Protein AF-A0A1J5QMX1-F1 (afdb_monomer)

Structure (mmCIF, N/CA/C/O backbone):
data_AF-A0A1J5QMX1-F1
#
_entry.id   AF-A0A1J5QMX1-F1
#
loop_
_atom_site.group_PDB
_atom_site.id
_atom_site.type_symbol
_atom_site.label_atom_id
_atom_site.label_alt_id
_atom_site.label_comp_id
_atom_site.label_asym_id
_atom_site.label_entity_id
_atom_site.label_seq_id
_atom_site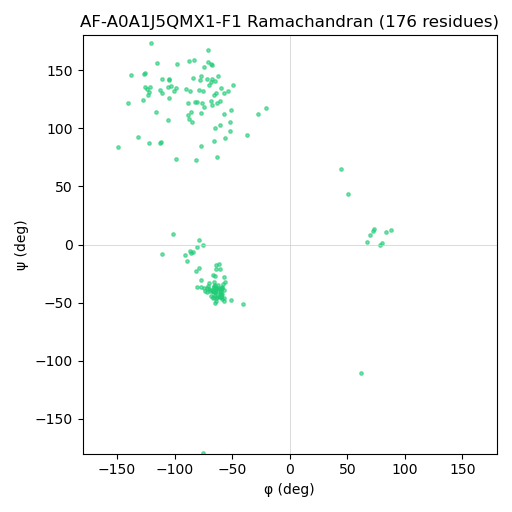.pdbx_PDB_ins_code
_atom_site.Cartn_x
_atom_site.Cartn_y
_atom_site.Cartn_z
_atom_site.occupancy
_atom_site.B_iso_or_equiv
_atom_site.auth_seq_id
_atom_site.auth_comp_id
_atom_site.auth_asym_id
_atom_site.auth_atom_id
_atom_site.pdbx_PDB_model_num
ATOM 1 N N . MET A 1 1 ? 19.502 5.355 -17.633 1.00 61.12 1 MET A N 1
ATOM 2 C CA . MET A 1 1 ? 20.742 4.771 -17.076 1.00 61.12 1 MET A CA 1
ATOM 3 C C . MET A 1 1 ? 21.411 5.839 -16.229 1.00 61.12 1 MET A C 1
ATOM 5 O O . MET A 1 1 ? 21.493 6.967 -16.691 1.00 61.12 1 MET A O 1
ATOM 9 N N . ARG A 1 2 ? 21.772 5.539 -14.976 1.00 78.38 2 ARG A N 1
ATOM 10 C CA . ARG A 1 2 ? 22.494 6.490 -14.115 1.00 78.38 2 ARG A CA 1
ATOM 11 C C . ARG A 1 2 ? 23.989 6.344 -14.392 1.00 78.38 2 ARG A C 1
ATOM 13 O O . ARG A 1 2 ? 24.474 5.219 -14.429 1.00 78.38 2 ARG A O 1
ATOM 20 N N . THR A 1 3 ? 24.683 7.453 -14.601 1.00 83.19 3 THR A N 1
ATOM 21 C CA . THR A 1 3 ? 26.134 7.498 -14.810 1.00 83.19 3 THR A CA 1
ATOM 22 C C . THR A 1 3 ? 26.805 7.985 -13.536 1.00 83.19 3 THR A C 1
ATOM 24 O O . THR A 1 3 ? 26.337 8.947 -12.928 1.00 83.19 3 THR A O 1
ATOM 27 N N . PHE A 1 4 ? 27.895 7.336 -13.143 1.00 83.31 4 PHE A N 1
ATOM 28 C CA . PHE A 1 4 ? 28.705 7.735 -11.998 1.00 83.31 4 PHE A CA 1
ATOM 29 C C . PHE A 1 4 ? 30.127 8.005 -12.488 1.00 83.31 4 PHE A C 1
ATOM 31 O O . PHE A 1 4 ? 30.628 7.207 -13.282 1.00 83.31 4 PHE A O 1
ATOM 38 N N . PRO A 1 5 ? 30.774 9.098 -12.053 1.00 86.25 5 PRO A N 1
ATOM 39 C CA . PRO A 1 5 ? 32.205 9.248 -12.255 1.00 86.25 5 PRO A CA 1
ATOM 40 C C . PRO A 1 5 ? 32.911 8.192 -11.396 1.00 86.25 5 PRO A C 1
ATOM 42 O O . PRO A 1 5 ? 32.713 8.148 -10.182 1.00 86.25 5 PRO A O 1
ATOM 45 N N . VAL A 1 6 ? 33.674 7.309 -12.034 1.00 87.62 6 VAL A N 1
ATOM 46 C CA . VAL A 1 6 ? 34.491 6.287 -11.371 1.00 87.62 6 VAL A CA 1
ATOM 47 C C . VAL A 1 6 ? 35.919 6.484 -11.852 1.00 87.62 6 VAL A C 1
ATOM 49 O O . VAL A 1 6 ? 36.138 6.683 -13.043 1.00 87.62 6 VAL A O 1
ATOM 52 N N . GLU A 1 7 ? 36.866 6.470 -10.922 1.00 91.25 7 GLU A N 1
ATOM 53 C CA . GLU A 1 7 ? 38.293 6.585 -11.221 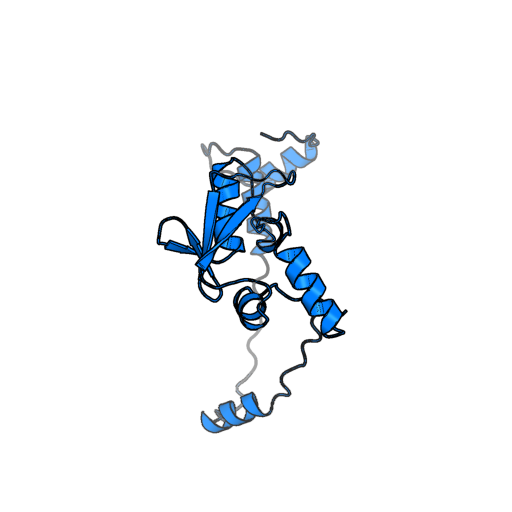1.00 91.25 7 GLU A CA 1
ATOM 54 C C . GLU A 1 7 ? 38.789 5.345 -11.981 1.00 91.25 7 GLU A C 1
ATOM 56 O O . GLU A 1 7 ? 38.370 4.221 -11.685 1.00 91.25 7 GLU A O 1
ATOM 61 N N . ASP A 1 8 ? 39.691 5.542 -12.946 1.00 87.38 8 ASP A N 1
ATOM 62 C CA . ASP A 1 8 ? 40.189 4.475 -13.829 1.00 87.38 8 ASP A CA 1
ATOM 63 C C . ASP A 1 8 ? 40.842 3.318 -13.051 1.00 87.38 8 ASP A C 1
ATOM 65 O O . ASP A 1 8 ? 40.670 2.150 -13.408 1.00 87.38 8 ASP A O 1
ATOM 69 N N . ASP A 1 9 ? 41.499 3.617 -11.927 1.00 90.00 9 ASP A N 1
ATOM 70 C CA . ASP A 1 9 ? 42.134 2.618 -11.058 1.00 90.00 9 ASP A CA 1
ATOM 71 C C . ASP A 1 9 ? 41.112 1.654 -10.433 1.00 90.00 9 ASP A C 1
ATOM 73 O O . ASP A 1 9 ? 41.348 0.447 -10.324 1.00 90.00 9 ASP A O 1
ATOM 77 N N . LEU A 1 10 ? 39.929 2.160 -10.069 1.00 89.94 10 LEU A N 1
ATOM 78 C CA . LEU A 1 10 ? 38.844 1.330 -9.545 1.00 89.94 10 LEU A CA 1
ATOM 79 C C . LEU A 1 10 ? 38.239 0.458 -10.642 1.00 89.94 10 LEU A C 1
ATOM 81 O O . LEU A 1 10 ? 37.860 -0.688 -10.386 1.00 89.94 10 LEU A O 1
ATOM 85 N N . VAL A 1 11 ? 38.161 0.978 -11.868 1.00 88.12 11 VAL A N 1
ATOM 86 C CA . VAL A 1 11 ? 37.691 0.204 -13.019 1.00 88.12 11 VAL A CA 1
ATOM 87 C C . VAL A 1 11 ? 38.647 -0.955 -13.297 1.00 88.12 11 VAL A C 1
ATOM 89 O O . VAL A 1 11 ? 38.192 -2.093 -13.445 1.00 88.12 11 VAL A O 1
ATOM 92 N N . ALA A 1 12 ? 39.956 -0.694 -13.292 1.00 89.19 12 ALA A N 1
ATOM 93 C CA . ALA A 1 12 ? 40.985 -1.712 -13.476 1.00 89.19 12 ALA A CA 1
ATOM 94 C C . ALA A 1 12 ? 40.904 -2.814 -12.404 1.00 89.19 12 ALA A C 1
ATOM 96 O O . ALA A 1 12 ? 40.864 -4.000 -12.741 1.00 89.19 12 ALA A O 1
ATOM 97 N N . LEU A 1 13 ? 40.772 -2.429 -11.130 1.00 90.56 13 LEU A N 1
ATOM 98 C CA . LEU A 1 13 ? 40.658 -3.367 -10.009 1.00 90.56 13 LEU A CA 1
ATOM 99 C C . LEU A 1 13 ? 39.437 -4.293 -10.136 1.00 90.56 13 LEU A C 1
ATOM 101 O O . LEU A 1 13 ? 39.516 -5.492 -9.858 1.00 90.56 13 LEU A O 1
ATOM 105 N N . VAL A 1 14 ? 38.294 -3.754 -10.569 1.00 90.31 14 VAL A N 1
ATOM 106 C CA . VAL A 1 14 ? 37.072 -4.547 -10.769 1.00 90.31 14 VAL A CA 1
ATOM 107 C C . VAL A 1 14 ? 37.267 -5.582 -11.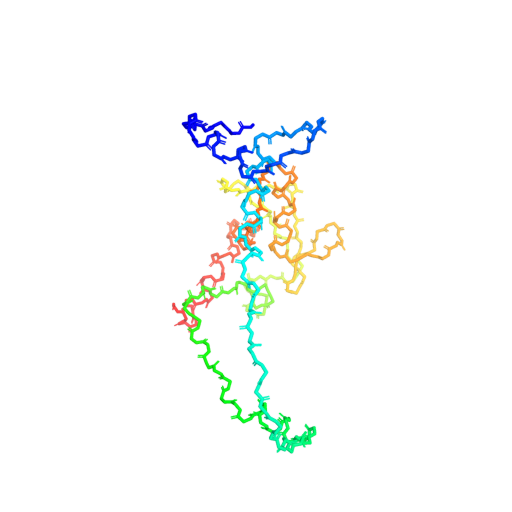877 1.00 90.31 14 VAL A C 1
ATOM 109 O O . VAL A 1 14 ? 36.853 -6.731 -11.711 1.00 90.31 14 VAL A O 1
ATOM 112 N N . TRP A 1 15 ? 37.915 -5.217 -12.984 1.00 89.88 15 TRP A N 1
ATOM 113 C CA . TRP A 1 15 ? 38.188 -6.150 -14.080 1.00 89.88 15 TRP A CA 1
ATOM 114 C C . TRP A 1 15 ? 39.160 -7.260 -13.686 1.00 89.88 15 TRP A C 1
ATOM 116 O O . TRP A 1 15 ? 38.919 -8.428 -14.008 1.00 89.88 15 TRP A O 1
ATOM 126 N N . GLU A 1 16 ? 40.204 -6.915 -12.935 1.00 89.06 16 GLU A N 1
ATOM 127 C CA . GLU A 1 16 ? 41.175 -7.874 -12.411 1.00 89.06 16 GLU A CA 1
ATOM 128 C C . GLU A 1 16 ? 40.505 -8.921 -11.506 1.00 89.06 16 GLU A C 1
ATOM 130 O O . GLU A 1 16 ? 40.748 -10.124 -11.639 1.00 89.06 16 GLU A O 1
ATOM 135 N N . GLN A 1 17 ? 39.600 -8.487 -10.624 1.00 88.88 17 GLN A N 1
ATOM 136 C CA . GLN A 1 17 ? 38.887 -9.391 -9.717 1.00 88.88 17 GLN A CA 1
ATOM 137 C C . GLN A 1 17 ? 37.756 -10.172 -10.400 1.00 88.88 17 GLN A C 1
ATOM 139 O O . GLN A 1 17 ? 37.463 -11.310 -10.012 1.00 88.88 17 GLN A O 1
ATOM 144 N N . ALA A 1 18 ? 37.116 -9.603 -11.425 1.00 86.31 18 ALA A N 1
ATOM 145 C CA . ALA A 1 18 ? 36.027 -10.265 -12.137 1.00 86.31 18 ALA A CA 1
ATOM 146 C C . ALA A 1 18 ? 36.504 -11.510 -12.904 1.00 86.31 18 ALA A C 1
ATOM 148 O O . ALA A 1 18 ? 35.747 -12.486 -12.968 1.00 86.31 18 ALA A O 1
ATOM 149 N N . LYS A 1 19 ? 37.751 -11.501 -13.411 1.00 86.69 19 LYS A N 1
ATOM 150 C CA . LYS A 1 19 ? 38.373 -12.574 -14.216 1.00 86.69 19 LYS A CA 1
ATOM 151 C C . LYS A 1 19 ? 37.418 -13.108 -15.300 1.00 86.69 19 LYS A C 1
ATOM 153 O O . LYS A 1 19 ? 36.974 -14.257 -15.193 1.00 86.69 19 LYS A O 1
ATOM 158 N N . PRO A 1 20 ? 37.040 -12.281 -16.295 1.00 84.12 20 PRO A N 1
ATOM 159 C CA . PRO A 1 20 ? 36.174 -12.730 -17.382 1.00 84.12 20 PRO A CA 1
ATOM 160 C C . PRO A 1 20 ? 36.850 -13.854 -18.177 1.00 84.12 20 PRO A C 1
ATOM 162 O O . PRO A 1 20 ? 38.073 -13.870 -18.339 1.00 84.12 20 PRO A O 1
ATOM 165 N N . ALA A 1 21 ? 36.061 -14.812 -18.657 1.00 83.44 21 ALA A N 1
ATOM 166 C CA . ALA A 1 21 ? 36.563 -15.861 -19.533 1.00 83.44 21 ALA A CA 1
ATOM 167 C C . ALA A 1 21 ? 36.966 -15.275 -20.904 1.00 83.44 21 ALA A C 1
ATOM 169 O O . ALA A 1 21 ? 36.439 -14.235 -21.316 1.00 83.44 21 ALA A O 1
ATOM 170 N N . PRO A 1 22 ? 37.875 -15.928 -21.651 1.00 77.44 22 PRO A N 1
ATOM 171 C CA . PRO A 1 22 ? 38.167 -15.529 -23.023 1.00 77.44 22 PRO A CA 1
ATOM 172 C C . PRO A 1 22 ? 36.871 -15.472 -23.849 1.00 77.44 22 PRO A C 1
ATOM 174 O O . PRO A 1 22 ? 36.077 -16.410 -23.805 1.00 77.44 22 PRO A O 1
ATOM 177 N N . PHE A 1 23 ? 36.672 -14.380 -24.595 1.00 76.06 23 PHE A N 1
ATOM 178 C CA . PHE A 1 23 ? 35.483 -14.100 -25.425 1.00 76.06 23 PHE A CA 1
ATOM 179 C C . PHE A 1 23 ? 34.174 -13.809 -24.665 1.00 76.06 23 PHE A C 1
ATOM 181 O O . PHE A 1 23 ? 33.124 -13.661 -25.291 1.00 76.06 23 PHE A O 1
ATOM 188 N N . GLU A 1 24 ? 34.220 -13.670 -23.339 1.00 80.69 24 GLU A N 1
ATOM 189 C CA . GLU A 1 24 ? 33.067 -13.253 -22.539 1.00 80.69 24 GLU A CA 1
ATOM 190 C C . GLU A 1 24 ? 32.855 -11.733 -22.679 1.00 80.69 24 GLU A C 1
ATOM 192 O O . GLU A 1 24 ? 33.680 -10.930 -22.242 1.00 80.69 24 GLU A O 1
ATOM 197 N N . GLN A 1 25 ? 31.747 -11.320 -23.302 1.00 82.69 25 GLN A N 1
ATOM 198 C CA . GLN A 1 25 ? 31.382 -9.905 -23.435 1.00 82.69 25 GLN A CA 1
ATOM 199 C C . GLN A 1 25 ? 30.715 -9.409 -22.147 1.00 82.69 25 GLN A C 1
ATOM 201 O O . GLN A 1 25 ? 29.501 -9.229 -22.095 1.00 82.69 25 GLN A O 1
ATOM 206 N N . LEU A 1 26 ? 31.508 -9.228 -21.089 1.00 85.19 26 LEU A N 1
ATOM 207 C CA . LEU A 1 26 ? 31.012 -8.670 -19.833 1.00 85.19 26 LEU A CA 1
ATOM 208 C C . LEU A 1 26 ? 30.868 -7.149 -19.928 1.00 85.19 26 LEU A C 1
ATOM 210 O O . LEU A 1 26 ? 31.729 -6.456 -20.470 1.00 85.19 26 LEU A O 1
ATOM 214 N N . THR A 1 27 ? 29.818 -6.612 -19.317 1.00 90.56 27 THR A N 1
ATOM 215 C CA . THR A 1 27 ? 29.723 -5.179 -19.020 1.00 90.56 27 THR A CA 1
ATOM 216 C C . THR A 1 27 ? 30.359 -4.862 -17.663 1.00 90.56 27 THR A C 1
ATOM 218 O O . THR A 1 27 ? 30.446 -5.716 -16.778 1.00 90.56 27 THR A O 1
ATOM 221 N N . PHE A 1 28 ? 30.755 -3.604 -17.438 1.00 86.75 28 PHE A N 1
ATOM 222 C CA . PHE A 1 28 ? 31.323 -3.178 -16.150 1.00 86.75 28 PHE A CA 1
ATOM 223 C C . PHE A 1 28 ? 30.383 -3.452 -14.960 1.00 86.75 28 PHE A C 1
ATOM 225 O O . PHE A 1 28 ? 30.820 -3.881 -13.895 1.00 86.75 28 PHE A O 1
ATOM 232 N N . SER A 1 29 ? 29.071 -3.253 -15.137 1.00 88.88 29 SER A N 1
ATOM 233 C CA . SER A 1 29 ? 28.083 -3.540 -14.086 1.00 88.88 29 SER A CA 1
ATOM 234 C C . SER A 1 29 ? 28.007 -5.028 -13.734 1.00 88.88 29 SER A C 1
ATOM 236 O O . SER A 1 29 ? 27.800 -5.374 -12.571 1.00 88.88 29 SER A O 1
ATOM 238 N N . GLU A 1 30 ? 28.187 -5.914 -14.712 1.00 86.94 30 GLU A N 1
ATOM 239 C CA . GLU A 1 30 ? 28.227 -7.363 -14.491 1.00 86.94 30 GLU A CA 1
ATOM 240 C C . GLU A 1 30 ? 29.537 -7.797 -13.832 1.00 86.94 30 GLU A C 1
ATOM 242 O O . GLU A 1 30 ? 29.505 -8.595 -12.893 1.00 86.94 30 GLU A O 1
ATOM 247 N N . ALA A 1 31 ? 30.666 -7.209 -14.242 1.00 88.12 31 ALA A N 1
ATOM 248 C CA . ALA A 1 31 ? 31.961 -7.403 -13.593 1.00 88.12 31 ALA A CA 1
ATOM 249 C C . ALA A 1 31 ? 31.895 -7.013 -12.109 1.00 88.12 31 ALA A C 1
ATOM 251 O O . ALA A 1 31 ? 32.241 -7.811 -11.236 1.00 88.12 31 ALA A O 1
ATOM 252 N N . LEU A 1 32 ? 31.338 -5.835 -11.811 1.00 89.12 32 LEU A N 1
ATOM 253 C CA . LEU A 1 32 ? 31.171 -5.340 -10.447 1.00 89.12 32 LEU A CA 1
ATOM 254 C C . LEU A 1 32 ? 30.280 -6.260 -9.601 1.00 89.12 32 LEU A C 1
ATOM 256 O O . LEU A 1 32 ? 30.631 -6.593 -8.469 1.00 89.12 32 LEU A O 1
ATOM 260 N N . ARG A 1 33 ? 29.147 -6.721 -10.149 1.00 87.44 33 ARG A N 1
ATOM 261 C CA . ARG A 1 33 ? 28.270 -7.684 -9.459 1.00 87.44 33 ARG A CA 1
ATOM 262 C C . ARG A 1 33 ? 29.008 -8.979 -9.134 1.00 87.44 33 ARG A C 1
ATOM 264 O O . ARG A 1 33 ? 28.925 -9.451 -8.005 1.00 87.44 33 ARG A O 1
ATOM 271 N N . ARG A 1 34 ? 29.774 -9.522 -10.082 1.00 85.88 34 ARG A N 1
ATOM 272 C CA . ARG A 1 34 ? 30.536 -10.766 -9.899 1.00 85.88 34 ARG A CA 1
ATOM 273 C C . ARG A 1 34 ? 31.558 -10.653 -8.768 1.00 85.88 34 ARG A C 1
ATOM 275 O O . ARG A 1 34 ? 31.672 -11.578 -7.966 1.00 85.88 34 ARG A O 1
ATOM 282 N N . VAL A 1 35 ? 32.261 -9.525 -8.684 1.00 87.56 35 VAL A N 1
ATOM 283 C CA . VAL A 1 35 ? 33.235 -9.251 -7.616 1.00 87.56 35 VAL A CA 1
ATOM 284 C C . VAL A 1 35 ? 32.550 -9.169 -6.250 1.00 87.56 35 VAL A C 1
ATOM 286 O O . VAL A 1 35 ? 32.961 -9.850 -5.310 1.00 87.56 35 VAL A O 1
ATOM 289 N N . LEU A 1 36 ? 31.462 -8.400 -6.145 1.00 86.81 36 LEU A N 1
ATOM 290 C CA . LEU A 1 36 ? 30.739 -8.215 -4.883 1.00 86.81 36 LEU A CA 1
ATOM 291 C C . LEU A 1 36 ? 30.071 -9.506 -4.384 1.00 86.81 36 LEU A C 1
ATOM 293 O O . LEU A 1 36 ? 30.047 -9.754 -3.181 1.00 86.81 36 LEU A O 1
ATOM 297 N N . THR A 1 37 ? 29.563 -10.353 -5.285 1.00 80.12 37 THR A N 1
ATOM 298 C CA . THR A 1 37 ? 28.933 -11.629 -4.909 1.00 80.12 37 THR A CA 1
ATOM 299 C C . THR A 1 37 ? 29.960 -12.706 -4.543 1.00 80.12 37 THR A C 1
ATOM 301 O O . THR A 1 37 ? 29.731 -13.461 -3.600 1.00 80.12 37 THR A O 1
ATOM 304 N N . LYS A 1 38 ? 31.120 -12.763 -5.217 1.00 66.88 38 LYS A N 1
ATOM 305 C CA . LYS A 1 38 ? 32.204 -13.699 -4.854 1.00 66.88 38 LYS A CA 1
ATOM 306 C C . LYS A 1 38 ? 32.787 -13.402 -3.473 1.00 66.88 38 LYS A C 1
ATOM 308 O O . LYS A 1 38 ? 32.989 -14.327 -2.694 1.00 66.88 38 LYS A O 1
ATOM 313 N N . LYS A 1 39 ? 32.971 -12.123 -3.129 1.00 57.34 39 LYS A N 1
ATOM 314 C CA . LYS A 1 39 ? 33.506 -11.712 -1.819 1.00 57.34 39 LYS A CA 1
ATOM 315 C C . LYS A 1 39 ? 32.590 -12.081 -0.638 1.00 57.34 39 LYS A C 1
ATOM 317 O O . LYS A 1 39 ? 33.053 -12.126 0.492 1.00 57.34 39 LYS A O 1
ATOM 322 N N . ALA A 1 40 ? 31.314 -12.382 -0.892 1.00 52.72 40 ALA A N 1
ATOM 323 C CA . ALA A 1 40 ? 30.376 -12.871 0.121 1.00 52.72 40 ALA A CA 1
ATOM 324 C C . ALA A 1 40 ? 30.444 -14.398 0.355 1.00 52.72 40 ALA A C 1
ATOM 326 O O . ALA A 1 40 ? 29.763 -14.896 1.245 1.00 52.72 40 ALA A O 1
ATOM 327 N N . THR A 1 41 ? 31.225 -15.143 -0.440 1.00 48.06 41 THR A N 1
ATOM 328 C CA . THR A 1 41 ? 31.265 -16.622 -0.410 1.00 48.06 41 THR A CA 1
ATOM 329 C C . THR A 1 41 ? 32.584 -17.188 0.145 1.00 48.06 41 THR A C 1
ATOM 331 O O . THR A 1 41 ? 32.672 -18.381 0.418 1.00 48.06 41 THR A O 1
ATOM 334 N N . GLU A 1 42 ? 33.604 -16.361 0.384 1.00 46.09 42 GLU A N 1
ATOM 335 C CA . GLU A 1 42 ? 34.885 -16.805 0.952 1.00 46.09 42 GLU A CA 1
ATOM 336 C C . GLU A 1 42 ? 34.967 -16.548 2.466 1.00 46.09 42 GLU A C 1
ATOM 338 O O . GLU A 1 42 ? 35.687 -15.666 2.907 1.00 46.09 42 GLU A O 1
ATOM 343 N N . GLU A 1 43 ? 34.247 -17.353 3.254 1.00 45.75 43 GLU A N 1
ATOM 344 C CA . GLU A 1 43 ? 34.737 -17.883 4.543 1.00 45.75 43 GLU A CA 1
ATOM 345 C C . GLU A 1 43 ? 34.111 -19.273 4.809 1.00 45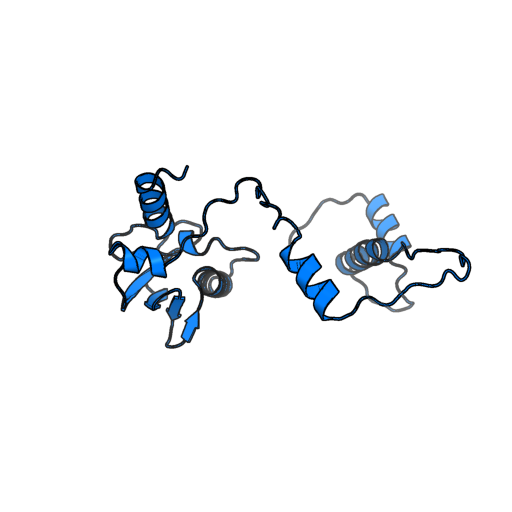.75 43 GLU A C 1
ATOM 347 O O . GLU A 1 43 ? 33.104 -19.393 5.511 1.00 45.75 43 GLU A O 1
ATOM 352 N N . PRO A 1 44 ? 34.675 -20.366 4.258 1.00 43.41 44 PRO A N 1
ATOM 353 C CA . PRO A 1 44 ? 34.375 -21.708 4.721 1.00 43.41 44 PRO A CA 1
ATOM 354 C C . PRO A 1 44 ? 35.320 -22.086 5.870 1.00 43.41 44 PRO A C 1
ATOM 356 O O . PRO A 1 44 ? 36.512 -22.337 5.698 1.00 43.41 44 PRO A O 1
ATOM 359 N N . VAL A 1 45 ? 34.718 -22.121 7.053 1.00 52.69 45 VAL A N 1
ATOM 360 C CA . VAL A 1 45 ? 35.075 -22.857 8.270 1.00 52.69 45 VAL A CA 1
ATOM 361 C C . VAL A 1 45 ? 35.995 -24.073 8.023 1.00 52.69 45 VAL A C 1
ATOM 363 O O . VAL A 1 45 ? 35.579 -25.064 7.425 1.00 52.69 45 VAL A O 1
ATOM 366 N N . GLN A 1 46 ? 37.210 -24.052 8.584 1.00 48.97 46 GLN A N 1
ATOM 367 C CA . GLN A 1 46 ? 37.992 -25.260 8.879 1.00 48.97 46 GLN A CA 1
ATOM 368 C C . GLN A 1 46 ? 37.951 -25.509 10.392 1.00 48.97 46 GLN A C 1
ATOM 370 O O . GLN A 1 46 ? 38.585 -24.783 11.155 1.00 48.97 46 GLN A O 1
ATOM 375 N N . VAL A 1 47 ? 37.211 -26.531 10.837 1.00 51.06 47 VAL A N 1
ATOM 376 C CA . VAL A 1 47 ? 37.307 -27.052 12.213 1.00 51.06 47 VAL A CA 1
ATOM 377 C C . VAL A 1 47 ? 38.069 -28.383 12.174 1.00 51.06 47 VAL A C 1
ATOM 379 O O . VAL A 1 47 ? 37.667 -29.272 11.419 1.00 51.06 47 VAL A O 1
ATOM 382 N N . PRO A 1 48 ? 39.152 -28.560 12.952 1.00 47.16 48 PRO A N 1
ATOM 383 C CA . PRO A 1 48 ? 39.836 -29.847 13.088 1.00 47.16 48 PRO A CA 1
ATOM 384 C C . PRO A 1 48 ? 38.985 -30.850 13.898 1.00 47.16 48 PRO A C 1
ATOM 386 O O . PRO A 1 48 ? 38.131 -30.435 14.687 1.00 47.16 48 PRO A O 1
ATOM 389 N N . PRO A 1 49 ? 39.187 -32.175 13.744 1.00 46.12 49 PRO A N 1
ATOM 390 C CA . PRO A 1 49 ? 38.323 -33.170 14.371 1.00 46.12 49 PRO A CA 1
ATOM 391 C C . PRO A 1 49 ? 38.631 -33.303 15.871 1.00 46.12 49 PRO A C 1
ATOM 393 O O . PRO A 1 49 ? 39.752 -33.642 16.250 1.00 46.12 49 PRO A O 1
ATOM 396 N N . LEU A 1 50 ? 37.627 -33.074 16.727 1.00 46.78 50 LEU A N 1
ATOM 397 C CA . LEU A 1 50 ? 37.689 -33.351 18.169 1.00 46.78 50 LEU A CA 1
ATOM 398 C C . LEU A 1 50 ? 37.028 -34.702 18.532 1.00 46.78 50 LEU A C 1
ATOM 400 O O . LEU A 1 50 ? 36.181 -35.203 17.789 1.00 46.78 50 LEU A O 1
ATOM 404 N N . PRO A 1 51 ? 37.436 -35.322 19.657 1.00 47.53 51 PRO A N 1
ATOM 405 C CA . PRO A 1 51 ? 37.283 -36.748 19.919 1.00 47.53 51 PRO A CA 1
ATOM 406 C C . PRO A 1 51 ? 35.904 -37.143 20.466 1.00 47.53 51 PRO A C 1
ATOM 408 O O . PRO A 1 51 ? 35.170 -36.350 21.048 1.00 47.53 51 PRO A O 1
ATOM 411 N N . LYS A 1 52 ? 35.593 -38.435 20.297 1.00 50.03 52 LYS A N 1
ATOM 412 C CA . LYS A 1 52 ? 34.356 -39.125 20.692 1.00 50.03 52 LYS A CA 1
ATOM 413 C C . LYS A 1 52 ? 34.004 -38.894 22.171 1.00 50.03 52 LYS A C 1
ATOM 415 O O . LYS A 1 52 ? 34.564 -39.551 23.047 1.00 50.03 52 LYS A O 1
ATOM 420 N N . ALA A 1 53 ? 33.007 -38.054 22.435 1.00 44.62 53 ALA A N 1
ATOM 421 C CA . ALA A 1 53 ? 32.297 -38.003 23.710 1.00 44.62 53 ALA A CA 1
ATOM 422 C C . ALA A 1 53 ? 30.852 -38.483 23.504 1.00 44.62 53 ALA A C 1
ATOM 424 O O . ALA A 1 53 ? 30.192 -38.116 22.537 1.00 44.62 53 ALA A O 1
ATOM 425 N N . LYS A 1 54 ? 30.391 -39.368 24.393 1.00 53.09 54 LYS A N 1
ATOM 426 C CA . LYS A 1 54 ? 29.064 -39.996 24.369 1.00 53.09 54 LYS A CA 1
ATOM 427 C C . LYS A 1 54 ? 27.975 -38.937 24.568 1.00 53.09 54 LYS A C 1
ATOM 429 O O . LYS A 1 54 ? 27.706 -38.549 25.702 1.00 53.09 54 LYS A O 1
ATOM 434 N N . THR A 1 55 ? 27.332 -38.497 23.493 1.00 46.03 55 THR A N 1
ATOM 435 C CA . THR A 1 55 ? 26.167 -37.609 23.573 1.00 46.03 55 THR A CA 1
ATOM 436 C C . THR A 1 55 ? 24.905 -38.454 23.700 1.00 46.03 55 THR A C 1
ATOM 438 O O . THR A 1 55 ? 24.531 -39.195 22.793 1.00 46.03 55 THR A O 1
ATOM 441 N N . ARG A 1 56 ? 24.275 -38.379 24.872 1.00 50.16 56 ARG A N 1
ATOM 442 C CA . ARG A 1 56 ? 22.937 -38.911 25.132 1.00 50.16 56 ARG A CA 1
ATOM 443 C C . ARG A 1 56 ? 21.969 -38.145 24.225 1.00 50.16 56 ARG A C 1
ATOM 445 O O . ARG A 1 56 ? 21.959 -36.920 24.271 1.00 50.16 56 ARG A O 1
ATOM 452 N N . VAL A 1 57 ? 21.237 -38.845 23.362 1.00 55.00 57 VAL A N 1
ATOM 453 C CA . VAL A 1 57 ? 20.280 -38.214 22.440 1.00 55.00 57 VAL A CA 1
ATOM 454 C C . VAL A 1 57 ? 19.055 -37.796 23.263 1.00 55.00 57 VAL A C 1
ATOM 456 O O . VAL A 1 57 ? 18.453 -38.682 23.873 1.00 55.00 57 VAL A O 1
ATOM 459 N N . PRO A 1 58 ? 18.713 -36.499 23.354 1.00 57.41 58 PRO A N 1
ATOM 460 C CA . PRO A 1 58 ? 17.516 -36.064 24.061 1.00 57.41 58 PRO A CA 1
ATOM 461 C C . PRO A 1 58 ? 16.267 -36.508 23.299 1.00 57.41 58 PRO A C 1
ATOM 463 O O . PRO A 1 58 ? 16.220 -36.507 22.065 1.00 57.41 58 PRO A O 1
ATOM 466 N N . THR A 1 59 ? 15.270 -36.942 24.058 1.00 68.69 59 THR A N 1
ATOM 467 C CA . THR A 1 59 ? 14.009 -37.480 23.544 1.00 68.69 59 THR A CA 1
ATOM 468 C C . THR A 1 59 ? 13.142 -36.337 23.003 1.00 68.69 59 THR A C 1
ATOM 470 O O . THR A 1 59 ? 13.258 -35.202 23.462 1.00 68.69 59 THR A O 1
ATOM 473 N N . ALA A 1 60 ? 12.259 -36.601 22.033 1.00 61.09 60 ALA A N 1
ATOM 474 C CA . ALA A 1 60 ? 11.454 -35.553 21.387 1.00 61.09 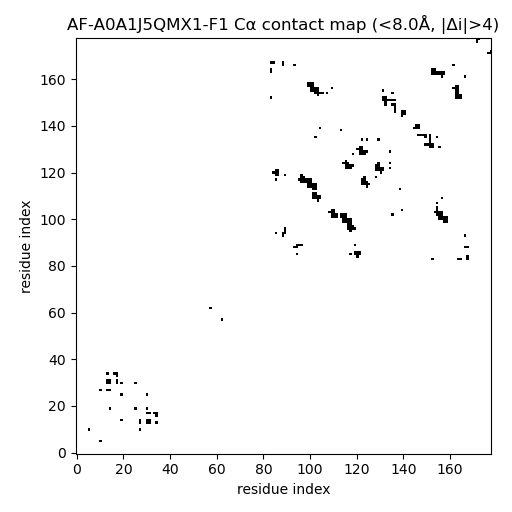60 ALA A CA 1
ATOM 475 C C . ALA A 1 60 ? 10.615 -34.717 22.379 1.00 61.09 60 ALA A C 1
ATOM 477 O O . ALA A 1 60 ? 10.451 -33.515 22.178 1.00 61.09 60 ALA A O 1
ATOM 478 N N . ASP A 1 61 ? 10.153 -35.328 23.474 1.00 62.88 61 ASP A N 1
ATOM 479 C CA . ASP A 1 61 ? 9.434 -34.636 24.551 1.00 62.88 61 ASP A CA 1
ATOM 480 C C . ASP A 1 61 ? 10.324 -33.692 25.375 1.00 62.88 61 ASP A C 1
ATOM 482 O O . ASP A 1 61 ? 9.875 -32.627 25.797 1.00 62.88 61 ASP A O 1
ATOM 486 N N . GLU A 1 62 ? 11.603 -34.027 25.566 1.00 66.56 62 GLU A N 1
ATOM 487 C CA . GLU A 1 62 ? 12.546 -33.175 26.305 1.00 66.56 62 GLU A CA 1
ATOM 488 C C . GLU A 1 62 ? 12.902 -31.923 25.490 1.00 66.56 62 GLU A C 1
ATOM 490 O O . GLU A 1 62 ? 12.947 -30.825 26.042 1.00 66.56 62 GLU A O 1
ATOM 495 N N . LEU A 1 63 ? 13.040 -32.059 24.165 1.00 61.88 63 LEU A N 1
ATOM 496 C CA . LEU A 1 63 ? 13.253 -30.924 23.257 1.00 61.88 63 LEU A CA 1
ATOM 497 C C . LEU A 1 63 ? 12.040 -29.981 23.203 1.00 61.88 63 LEU A C 1
ATOM 499 O O . LEU A 1 63 ? 12.205 -28.764 23.126 1.00 61.88 63 LEU A O 1
ATOM 503 N N . LEU A 1 64 ? 10.820 -30.524 23.264 1.00 63.34 64 LEU A N 1
ATOM 504 C CA . LEU A 1 64 ? 9.577 -29.742 23.293 1.00 63.34 64 LEU A CA 1
ATOM 505 C C . LEU A 1 64 ? 9.393 -28.991 24.618 1.00 63.34 64 LEU A C 1
ATOM 507 O O . LEU A 1 64 ? 8.942 -27.842 24.618 1.00 63.34 64 LEU A O 1
ATOM 511 N N . ALA A 1 65 ? 9.768 -29.609 25.738 1.00 68.75 65 ALA A N 1
ATOM 512 C CA . ALA A 1 65 ? 9.757 -28.956 27.042 1.00 68.75 65 ALA A CA 1
ATOM 513 C C . ALA A 1 65 ? 10.796 -27.824 27.120 1.00 68.75 65 ALA A C 1
ATOM 515 O O . ALA A 1 65 ? 10.492 -26.751 27.639 1.00 68.75 65 ALA A O 1
ATOM 516 N N . GLU A 1 66 ? 11.985 -28.021 26.547 1.00 58.59 66 GLU A N 1
ATOM 517 C CA . GLU A 1 66 ? 13.044 -27.007 26.509 1.00 58.59 66 GLU A CA 1
ATOM 518 C C . GLU A 1 66 ? 12.675 -25.819 25.599 1.00 58.59 66 GLU A C 1
ATOM 520 O O . GLU A 1 66 ? 12.863 -24.668 25.989 1.00 58.59 66 GLU A O 1
ATOM 525 N N . LEU A 1 67 ? 12.027 -26.063 24.450 1.00 56.44 67 LEU A N 1
ATOM 526 C CA . LEU A 1 67 ? 11.507 -25.001 23.571 1.00 56.44 67 LEU A CA 1
ATOM 527 C C . LEU A 1 67 ? 10.428 -24.130 24.234 1.00 56.44 67 LEU A C 1
ATOM 529 O O . LEU A 1 67 ? 10.377 -22.928 23.978 1.00 56.44 67 LEU A O 1
ATOM 533 N N . ASN A 1 68 ? 9.583 -24.719 25.085 1.00 60.81 68 ASN A N 1
ATOM 534 C CA . ASN A 1 68 ? 8.550 -23.992 25.831 1.00 60.81 68 ASN A CA 1
ATOM 535 C C . ASN A 1 68 ? 9.087 -23.301 27.097 1.00 60.81 68 ASN A C 1
ATOM 537 O O . ASN A 1 68 ? 8.466 -22.356 27.582 1.00 60.81 68 ASN A O 1
ATOM 541 N N . ALA A 1 69 ? 10.218 -23.767 27.639 1.00 59.16 69 ALA A N 1
ATOM 542 C CA . ALA A 1 69 ? 10.858 -23.202 28.827 1.00 59.16 69 ALA A CA 1
ATOM 543 C C . ALA A 1 69 ? 11.860 -22.081 28.509 1.00 59.16 69 ALA A C 1
ATOM 545 O O . ALA A 1 69 ? 12.242 -21.332 29.412 1.00 59.16 69 ALA A O 1
ATOM 546 N N . LEU A 1 70 ? 12.271 -21.923 27.245 1.00 53.97 70 LEU A N 1
ATOM 547 C CA . LEU A 1 70 ? 13.000 -20.734 26.825 1.00 53.97 70 LEU A CA 1
ATOM 548 C C . LEU A 1 70 ? 12.102 -19.513 27.071 1.00 53.97 70 LEU A C 1
ATOM 550 O O . LEU A 1 70 ? 10.991 -19.462 26.532 1.00 53.97 70 LEU A O 1
ATOM 554 N N . PRO A 1 71 ? 12.544 -18.508 27.854 1.00 48.44 71 PRO A N 1
ATOM 555 C CA . PRO A 1 71 ? 11.834 -17.247 27.904 1.00 48.44 71 PRO A CA 1
ATOM 556 C C . PRO A 1 71 ? 11.796 -16.756 26.465 1.00 48.44 71 PRO A C 1
ATOM 558 O O . PRO A 1 71 ? 12.843 -16.476 25.882 1.00 48.44 71 PRO A O 1
ATOM 561 N N . SER A 1 72 ? 10.594 -16.734 25.880 1.00 49.31 72 SER A N 1
ATOM 562 C CA . SER A 1 72 ? 10.334 -16.103 24.595 1.00 49.31 72 SER A CA 1
ATOM 563 C C . SER A 1 72 ? 10.885 -14.705 24.735 1.00 49.31 72 SER A C 1
ATOM 565 O O . SER A 1 72 ? 10.270 -13.872 25.405 1.00 49.31 72 SER A O 1
ATOM 567 N N . GLY A 1 73 ? 12.107 -14.511 24.232 1.00 43.28 73 GLY A N 1
ATOM 568 C CA . GLY A 1 73 ? 12.830 -13.274 24.389 1.00 43.28 73 GLY A CA 1
ATOM 569 C C . GLY A 1 73 ? 11.856 -12.214 23.948 1.00 43.28 73 GLY A C 1
ATOM 570 O O . GLY A 1 73 ? 11.400 -12.241 22.801 1.00 43.28 73 GLY A O 1
ATOM 571 N N . ARG A 1 74 ? 11.460 -11.350 24.888 1.00 48.31 74 ARG A N 1
ATOM 572 C CA . ARG A 1 74 ? 10.871 -10.069 24.552 1.00 48.31 74 ARG A CA 1
ATOM 573 C C . ARG A 1 74 ? 11.931 -9.433 23.687 1.00 48.31 74 ARG A C 1
ATOM 575 O O . ARG A 1 74 ? 12.909 -8.875 24.170 1.00 48.31 74 ARG A O 1
ATOM 582 N N . ASN A 1 75 ? 11.783 -9.661 22.393 1.00 43.97 75 ASN A N 1
ATOM 583 C CA . ASN A 1 75 ? 12.480 -8.952 21.371 1.00 43.97 75 ASN A CA 1
ATOM 584 C C . ASN A 1 75 ? 11.889 -7.563 21.555 1.00 43.97 75 ASN A C 1
ATOM 586 O O . ASN A 1 75 ? 10.814 -7.263 21.039 1.00 43.97 75 ASN A O 1
ATOM 590 N N . GLU A 1 76 ? 12.515 -6.770 22.423 1.00 48.56 76 GLU A N 1
ATOM 591 C CA . GLU A 1 76 ? 12.350 -5.331 22.469 1.00 48.56 76 GLU A CA 1
ATOM 592 C C . GLU A 1 76 ? 12.882 -4.848 21.126 1.00 48.56 76 GLU A C 1
ATOM 594 O O . GLU A 1 76 ? 14.021 -4.414 20.954 1.00 48.56 76 GLU A O 1
ATOM 599 N N . SER A 1 77 ? 12.059 -5.080 20.107 1.00 49.88 77 SER A N 1
ATOM 600 C CA . SER A 1 77 ? 12.288 -4.681 18.747 1.00 49.88 77 SER A CA 1
ATOM 601 C C . SER A 1 77 ? 12.380 -3.175 18.805 1.00 49.88 77 SER A C 1
ATOM 603 O O . SER A 1 77 ? 11.359 -2.507 18.962 1.00 49.88 77 SER A O 1
ATOM 605 N N . ARG A 1 78 ? 13.617 -2.670 18.728 1.00 47.12 78 ARG A N 1
ATOM 606 C CA . ARG A 1 78 ? 13.960 -1.269 18.464 1.00 47.12 78 ARG A CA 1
ATOM 607 C C . ARG A 1 78 ? 12.833 -0.646 17.639 1.00 47.12 78 ARG A C 1
ATOM 609 O O . ARG A 1 78 ? 12.600 -1.102 16.518 1.00 47.12 78 ARG A O 1
ATOM 616 N N . GLY A 1 79 ? 12.104 0.287 18.256 1.00 48.94 79 GLY A N 1
ATOM 617 C CA . GLY A 1 79 ? 10.739 0.696 17.910 1.00 48.94 79 GLY A CA 1
ATOM 618 C C . GLY A 1 79 ? 10.438 0.724 16.415 1.00 48.94 79 GLY A C 1
ATOM 619 O O . GLY A 1 79 ? 10.685 1.716 15.730 1.00 48.94 79 GLY A O 1
ATOM 620 N N . ARG A 1 80 ? 9.879 -0.372 15.892 1.00 57.03 80 ARG A N 1
ATOM 621 C CA . ARG A 1 80 ? 9.243 -0.355 14.576 1.00 57.03 80 ARG A CA 1
ATOM 622 C C . ARG A 1 80 ? 7.857 0.231 14.775 1.00 57.03 80 ARG A C 1
ATOM 624 O O . ARG A 1 80 ? 7.085 -0.299 15.567 1.00 57.03 80 ARG A O 1
ATOM 631 N N . ALA A 1 81 ? 7.568 1.318 14.061 1.00 62.69 81 ALA A N 1
ATOM 632 C CA . ALA A 1 81 ? 6.245 1.927 14.069 1.00 62.69 81 ALA A CA 1
ATOM 633 C C . ALA A 1 81 ? 5.169 0.845 13.832 1.00 62.69 81 ALA A C 1
ATOM 635 O O . ALA A 1 81 ? 5.379 -0.015 12.962 1.00 62.69 81 ALA A O 1
ATOM 636 N N . PRO A 1 82 ? 4.049 0.866 14.575 1.00 69.12 82 PRO A N 1
ATOM 637 C CA . PRO A 1 82 ? 3.031 -0.170 14.478 1.00 69.12 82 PRO A CA 1
ATOM 638 C C . PRO A 1 82 ? 2.520 -0.284 13.043 1.00 69.12 82 PRO A C 1
ATOM 640 O O . PRO A 1 82 ? 2.178 0.716 12.404 1.00 69.12 82 PRO A O 1
ATOM 643 N N . LYS A 1 83 ? 2.484 -1.509 12.518 1.00 78.44 83 LYS A N 1
ATOM 644 C CA . LYS A 1 83 ? 1.985 -1.777 11.168 1.00 78.44 83 LYS A CA 1
ATOM 645 C C . LYS A 1 83 ? 0.491 -1.458 11.124 1.00 78.44 83 LYS A C 1
ATOM 647 O O . LYS A 1 83 ? -0.251 -1.959 11.958 1.00 78.44 83 LYS A O 1
ATOM 652 N N . ALA A 1 84 ? 0.064 -0.660 10.147 1.00 81.44 84 ALA A N 1
ATOM 653 C CA . ALA A 1 84 ? -1.355 -0.375 9.972 1.00 81.44 84 ALA A CA 1
ATOM 654 C C . ALA A 1 84 ? -2.129 -1.646 9.612 1.00 81.44 84 ALA A C 1
ATOM 656 O O . ALA A 1 84 ? -1.741 -2.363 8.681 1.00 81.44 84 ALA A O 1
ATOM 657 N N . ASP A 1 85 ? -3.222 -1.890 10.332 1.00 85.94 85 ASP A N 1
ATOM 658 C CA . ASP A 1 85 ? -4.098 -3.040 10.134 1.00 85.94 85 ASP A CA 1
ATOM 659 C C . ASP A 1 85 ? -5.496 -2.576 9.692 1.00 85.94 85 ASP A C 1
ATOM 661 O O . ASP A 1 85 ? -6.224 -1.914 10.437 1.00 85.94 85 ASP A O 1
ATOM 665 N N . LEU A 1 86 ? -5.875 -2.923 8.455 1.00 87.50 86 LEU A N 1
ATOM 666 C CA . LEU A 1 86 ? -7.195 -2.603 7.901 1.00 87.50 86 LEU A CA 1
ATOM 667 C C . LEU A 1 86 ? -8.318 -3.264 8.692 1.00 87.50 86 LEU A C 1
ATOM 669 O O . LEU A 1 86 ? -9.351 -2.637 8.919 1.00 87.50 86 LEU A O 1
ATOM 673 N N . ARG A 1 87 ? -8.109 -4.495 9.167 1.00 88.12 87 ARG A N 1
ATOM 674 C CA . ARG A 1 87 ? -9.125 -5.228 9.922 1.00 88.12 87 ARG A CA 1
ATOM 675 C C . ARG A 1 87 ? -9.450 -4.502 11.216 1.00 88.12 87 ARG A C 1
ATOM 677 O O . ARG A 1 87 ? -10.604 -4.454 11.637 1.00 88.12 87 ARG A O 1
ATOM 684 N N . GLU A 1 88 ? -8.435 -3.927 11.848 1.00 88.31 88 GLU A N 1
ATOM 685 C CA . GLU A 1 88 ? -8.619 -3.150 13.062 1.00 88.31 88 GLU A CA 1
ATOM 686 C C . GLU A 1 88 ? -9.291 -1.801 12.789 1.00 88.31 88 GLU A C 1
ATOM 688 O O . GLU A 1 88 ? -10.205 -1.430 13.525 1.00 88.31 88 GLU A O 1
ATOM 693 N N . LEU A 1 89 ? -8.925 -1.111 11.705 1.00 88.44 89 LEU A N 1
ATOM 694 C CA . LEU A 1 89 ? -9.621 0.108 11.276 1.00 88.44 89 LEU A CA 1
ATOM 695 C C . LEU A 1 89 ? -11.108 -0.142 10.983 1.00 88.44 89 LEU A C 1
ATOM 697 O O . LEU A 1 89 ? -11.943 0.685 11.350 1.00 88.44 89 LEU A O 1
ATOM 701 N N . VAL A 1 90 ? -11.446 -1.287 10.382 1.00 91.81 90 VAL A N 1
ATOM 702 C CA . VAL A 1 90 ? -12.838 -1.704 10.157 1.00 91.81 90 VAL A CA 1
ATOM 703 C C . VAL A 1 90 ? -13.537 -2.044 11.473 1.00 91.81 90 VAL A C 1
ATOM 705 O O . VAL A 1 90 ? -14.647 -1.579 11.723 1.00 91.81 90 VAL A O 1
ATOM 708 N N . ARG A 1 91 ? -12.877 -2.791 12.369 1.00 89.31 91 ARG A N 1
ATOM 709 C CA . ARG A 1 91 ? -13.421 -3.149 13.692 1.00 89.31 91 ARG A CA 1
ATOM 710 C C . ARG A 1 91 ? -13.748 -1.924 14.547 1.00 89.31 91 ARG A C 1
ATOM 712 O O . ARG A 1 91 ? -14.731 -1.938 15.278 1.00 89.31 91 ARG A O 1
ATOM 719 N N . LEU A 1 92 ? -12.920 -0.885 14.469 1.00 88.62 92 LEU A N 1
ATOM 720 C CA . LEU A 1 92 ? -13.117 0.375 15.188 1.00 88.62 92 LEU A CA 1
ATOM 721 C C . LEU A 1 92 ? -14.129 1.308 14.503 1.00 88.62 92 LEU A C 1
ATOM 723 O O . LEU A 1 92 ? -14.404 2.384 15.025 1.00 88.62 92 LEU A O 1
ATOM 727 N N . GLY A 1 93 ? -14.670 0.925 13.341 1.00 87.75 93 GLY A N 1
ATOM 728 C CA . GLY A 1 93 ? -15.622 1.731 12.577 1.00 87.75 93 GLY A CA 1
ATOM 729 C C . GLY A 1 93 ? -15.005 2.952 11.890 1.00 87.75 93 GLY A C 1
ATOM 730 O O . GLY A 1 93 ? -15.740 3.808 11.401 1.00 87.75 93 GLY A O 1
ATOM 731 N N . VAL A 1 94 ? -13.671 3.045 11.844 1.00 90.44 94 VAL A N 1
ATOM 732 C CA . VAL A 1 94 ? -12.948 4.127 11.156 1.00 90.44 94 VAL A CA 1
ATOM 733 C C . VAL A 1 94 ? -13.016 3.936 9.639 1.00 90.44 94 VAL A C 1
ATOM 735 O O . VAL A 1 94 ? -13.151 4.906 8.895 1.00 90.44 94 VAL A O 1
ATOM 738 N N . LEU A 1 95 ? -12.949 2.681 9.191 1.00 91.06 95 LEU A N 1
ATOM 739 C CA . LEU A 1 95 ? -13.239 2.264 7.820 1.00 91.06 95 LEU A CA 1
ATOM 740 C C . LEU A 1 95 ? -14.462 1.344 7.809 1.00 91.06 95 LEU A C 1
ATOM 742 O O . LEU A 1 95 ? -14.774 0.699 8.808 1.00 91.06 95 LEU A O 1
ATOM 746 N N . LYS A 1 96 ? -15.155 1.267 6.674 1.00 91.69 96 LYS A N 1
ATOM 747 C CA . LYS A 1 96 ? -16.260 0.324 6.469 1.00 91.69 96 LYS A CA 1
ATOM 748 C C . LYS A 1 96 ? -15.811 -0.831 5.581 1.00 91.69 96 LYS A C 1
ATOM 750 O O . LYS A 1 96 ? -15.079 -0.633 4.613 1.00 91.69 96 LYS A O 1
ATOM 755 N N . GLU A 1 97 ? -16.286 -2.033 5.885 1.00 91.94 97 GLU A N 1
ATOM 756 C CA . GLU A 1 97 ? -16.160 -3.170 4.970 1.00 91.94 97 GLU A CA 1
ATOM 757 C C . GLU A 1 97 ? -16.872 -2.830 3.652 1.00 91.94 97 GLU A C 1
ATOM 759 O O . GLU A 1 97 ? -17.973 -2.276 3.664 1.00 91.94 97 GLU 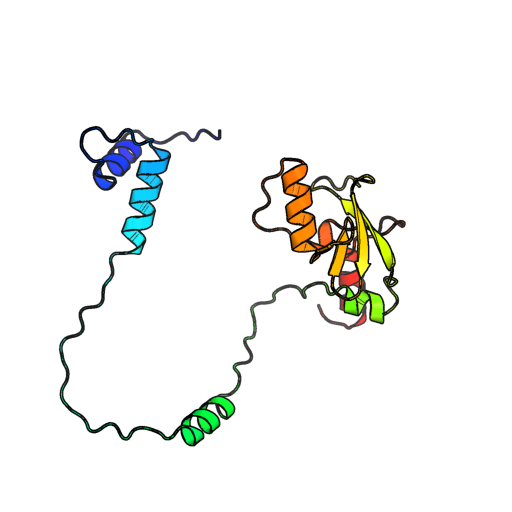A O 1
ATOM 764 N N . GLY A 1 98 ? -16.240 -3.110 2.512 1.00 91.56 98 GLY A N 1
ATOM 765 C CA . GLY A 1 98 ? -16.778 -2.721 1.208 1.00 91.56 98 GLY A CA 1
ATOM 766 C C . GLY A 1 98 ? -16.535 -1.255 0.825 1.00 91.56 98 GLY A C 1
ATOM 767 O O . GLY A 1 98 ? -16.967 -0.831 -0.246 1.00 91.56 98 GLY A O 1
ATOM 768 N N . GLN A 1 99 ? -15.847 -0.464 1.655 1.00 93.38 99 GLN A N 1
ATOM 769 C CA . GLN A 1 99 ? -15.515 0.923 1.327 1.00 93.38 99 GLN A CA 1
ATOM 770 C C . GLN A 1 99 ? -14.470 0.997 0.210 1.00 93.38 99 GLN A C 1
ATOM 772 O O . GLN A 1 99 ? -13.476 0.273 0.231 1.00 93.38 99 GLN A O 1
ATOM 777 N N . GLU A 1 100 ? -14.666 1.910 -0.741 1.00 94.06 100 GLU A N 1
ATOM 778 C CA . GLU A 1 100 ? -13.667 2.202 -1.767 1.00 94.06 100 GLU A CA 1
ATOM 779 C C . GLU A 1 100 ? -12.560 3.111 -1.219 1.00 94.06 100 GLU A C 1
ATOM 781 O O . GLU A 1 100 ? -12.816 4.152 -0.603 1.00 94.06 100 GLU A O 1
ATOM 786 N N . LEU A 1 101 ? -11.319 2.725 -1.493 1.00 94.12 101 LEU A N 1
ATOM 787 C CA . LEU A 1 101 ? -10.121 3.521 -1.303 1.00 94.12 101 LEU A CA 1
ATOM 788 C C . LEU A 1 101 ? -9.537 3.892 -2.662 1.00 94.12 101 LEU A C 1
ATOM 790 O O . LEU A 1 101 ? -9.533 3.096 -3.603 1.00 94.12 101 LEU A O 1
ATOM 794 N N . ILE A 1 102 ? -9.020 5.109 -2.744 1.00 94.94 102 ILE A N 1
ATOM 795 C CA . ILE A 1 102 ? -8.376 5.664 -3.927 1.00 94.94 102 ILE A CA 1
ATOM 796 C C . ILE A 1 102 ? -6.867 5.561 -3.727 1.00 94.94 102 ILE A C 1
ATOM 798 O O . ILE A 1 102 ? -6.343 5.907 -2.665 1.00 94.94 102 ILE A O 1
ATOM 802 N N . PHE A 1 103 ? -6.174 5.060 -4.743 1.00 93.75 103 PHE A N 1
ATOM 803 C CA . PHE A 1 103 ? -4.720 5.008 -4.746 1.00 93.75 103 PHE A CA 1
ATOM 804 C C . PHE A 1 103 ? -4.121 6.410 -4.919 1.00 93.75 103 PHE A C 1
ATOM 806 O O . PHE A 1 103 ? -4.634 7.222 -5.687 1.00 93.75 103 PHE A O 1
ATOM 813 N N . VAL A 1 104 ? -3.014 6.682 -4.237 1.00 91.94 104 VAL A N 1
ATOM 814 C CA . VAL A 1 104 ? -2.276 7.946 -4.296 1.00 91.94 104 VAL A CA 1
ATOM 815 C C . VAL A 1 104 ? -0.815 7.686 -4.644 1.00 91.94 104 VAL A C 1
ATOM 817 O O . VAL A 1 104 ? -0.178 6.791 -4.085 1.00 91.94 104 VAL A O 1
ATOM 820 N N . ASP A 1 105 ? -0.266 8.487 -5.554 1.00 88.44 105 ASP A N 1
ATOM 821 C CA . ASP A 1 105 ? 1.134 8.392 -5.971 1.00 88.44 105 ASP A CA 1
ATOM 822 C C . ASP A 1 105 ? 2.122 8.961 -4.923 1.00 88.44 105 ASP A C 1
ATOM 824 O O . ASP A 1 105 ? 1.746 9.446 -3.854 1.00 88.44 105 ASP A O 1
ATOM 828 N N . TYR A 1 106 ? 3.424 8.933 -5.226 1.00 85.69 106 TYR A N 1
ATOM 829 C CA . TYR A 1 106 ? 4.449 9.524 -4.351 1.00 85.69 106 TYR A CA 1
ATOM 830 C C . TYR A 1 106 ? 4.343 11.047 -4.192 1.00 85.69 106 TYR A C 1
ATOM 832 O O . TYR A 1 106 ? 4.876 11.597 -3.230 1.00 85.69 106 TYR A O 1
ATOM 840 N N . LYS A 1 107 ? 3.685 11.734 -5.128 1.00 83.94 107 LYS A N 1
ATOM 841 C CA . LYS A 1 107 ? 3.481 13.185 -5.092 1.00 83.94 107 LYS A CA 1
ATOM 842 C C . LYS A 1 107 ? 2.238 13.569 -4.285 1.00 83.94 107 LYS A C 1
ATOM 844 O O . LYS A 1 107 ? 2.011 14.750 -4.047 1.00 83.94 107 LYS A O 1
ATOM 849 N N . GLY A 1 108 ? 1.459 12.591 -3.823 1.00 82.56 108 GLY A N 1
ATOM 850 C CA . GLY A 1 108 ? 0.214 12.838 -3.110 1.00 82.56 108 GLY A CA 1
ATOM 851 C C . GLY A 1 108 ? -0.978 13.079 -4.034 1.00 82.56 108 GLY A C 1
ATOM 852 O O . GLY A 1 108 ? -2.027 13.495 -3.545 1.00 82.56 108 GLY A O 1
ATOM 853 N N . HIS A 1 109 ? -0.845 12.827 -5.339 1.00 86.19 109 HIS A N 1
ATOM 854 C CA . HIS A 1 109 ? -1.946 12.955 -6.281 1.00 86.19 109 HIS A CA 1
ATOM 855 C C . HIS A 1 109 ? -2.812 11.691 -6.259 1.00 86.19 109 HIS A C 1
ATOM 857 O O . HIS A 1 109 ? -2.300 10.591 -6.506 1.00 86.19 109 HIS A O 1
ATOM 863 N N . PRO A 1 110 ? -4.121 11.819 -5.972 1.00 88.50 110 PRO A N 1
ATOM 864 C CA . PRO A 1 110 ? -5.044 10.707 -6.098 1.00 88.50 110 PRO A CA 1
ATOM 865 C C . PRO A 1 110 ? -5.156 10.289 -7.556 1.00 88.50 110 PRO A C 1
ATOM 867 O O . PRO A 1 110 ? -5.201 11.123 -8.457 1.00 88.50 110 PRO A O 1
ATOM 870 N N . GLN A 1 111 ? -5.226 8.980 -7.761 1.00 88.94 111 GLN A N 1
ATOM 871 C CA . GLN A 1 111 ? -5.388 8.328 -9.048 1.00 88.94 111 GLN A CA 1
ATOM 872 C C . GLN A 1 111 ? -6.766 7.656 -9.067 1.00 88.94 111 GLN A C 1
ATOM 874 O O . GLN A 1 111 ? -6.885 6.475 -8.730 1.00 88.94 111 GLN A O 1
ATOM 879 N N . PRO A 1 112 ? -7.841 8.367 -9.469 1.00 85.62 112 PRO A N 1
ATOM 880 C CA . PRO A 1 112 ? -9.212 7.846 -9.423 1.00 85.62 112 PRO A CA 1
ATOM 881 C C . PRO A 1 112 ? -9.437 6.606 -10.294 1.00 85.62 112 PRO A C 1
ATOM 883 O O . PRO A 1 112 ? -10.429 5.902 -10.122 1.00 85.62 112 PRO A O 1
ATOM 886 N N . LYS A 1 113 ? -8.518 6.339 -11.231 1.00 89.00 113 LYS A N 1
ATOM 887 C CA . LYS A 1 113 ? -8.479 5.138 -12.072 1.00 89.00 113 LYS A CA 1
ATOM 888 C C . LYS A 1 113 ? -8.182 3.864 -11.269 1.00 89.00 113 LYS A C 1
ATOM 890 O O . LYS A 1 113 ? -8.575 2.771 -11.672 1.00 89.00 113 LYS A O 1
ATOM 895 N N . HIS A 1 114 ? -7.505 3.998 -10.132 1.00 91.56 114 HIS A N 1
ATOM 896 C CA . HIS A 1 114 ? -7.087 2.891 -9.286 1.00 91.56 114 HIS A CA 1
ATOM 897 C C . HIS A 1 114 ? -7.854 2.927 -7.965 1.00 91.56 114 HIS A C 1
ATOM 899 O O . HIS A 1 114 ? -7.420 3.518 -6.976 1.00 91.56 114 HIS A O 1
ATOM 905 N N . LYS A 1 115 ? -9.023 2.281 -7.973 1.00 93.69 115 LYS A N 1
ATOM 906 C CA . LYS A 1 115 ? -9.877 2.104 -6.796 1.00 93.69 115 LYS A CA 1
ATOM 907 C C . LYS A 1 115 ? -9.800 0.679 -6.290 1.00 93.69 115 LYS A C 1
ATOM 909 O O . LYS A 1 115 ? -9.890 -0.248 -7.092 1.00 93.69 115 LYS A O 1
ATOM 914 N N . ALA A 1 116 ? -9.683 0.514 -4.981 1.00 94.00 116 ALA A N 1
ATOM 915 C CA . ALA A 1 116 ? -9.711 -0.786 -4.332 1.00 94.00 116 ALA A CA 1
ATOM 916 C C . ALA A 1 116 ? -10.756 -0.805 -3.218 1.00 94.00 116 ALA A C 1
ATOM 918 O O . ALA A 1 116 ? -10.981 0.201 -2.554 1.00 94.00 116 ALA A O 1
ATOM 919 N N . THR A 1 117 ? -11.390 -1.947 -3.002 1.00 94.94 117 THR A N 1
ATOM 920 C CA . THR A 1 117 ? -12.426 -2.121 -1.983 1.00 94.94 117 THR A CA 1
ATOM 921 C C . THR A 1 117 ? -11.825 -2.759 -0.737 1.00 94.94 117 THR A C 1
ATOM 923 O O . THR A 1 117 ? -11.088 -3.735 -0.848 1.00 94.94 117 THR A O 1
ATOM 926 N N . VAL A 1 118 ? -12.135 -2.249 0.454 1.00 94.19 118 VAL A N 1
ATOM 927 C CA . VAL A 1 118 ? -11.692 -2.865 1.715 1.00 94.19 118 VAL A CA 1
ATOM 928 C C . VAL A 1 118 ? -12.407 -4.199 1.917 1.00 94.19 118 VAL A C 1
ATOM 930 O O . VAL A 1 118 ? -13.639 -4.240 1.922 1.00 94.19 118 VAL A O 1
ATOM 933 N N . VAL A 1 119 ? -11.629 -5.274 2.078 1.00 91.75 119 VAL A N 1
ATOM 934 C CA . VAL A 1 119 ? -12.128 -6.627 2.350 1.00 91.75 119 VAL A CA 1
ATOM 935 C C . VAL A 1 119 ? -11.347 -7.244 3.513 1.00 91.75 119 VAL A C 1
ATOM 937 O O . VAL A 1 119 ? -10.292 -7.859 3.328 1.00 91.75 119 VAL A O 1
ATOM 940 N N . GLY A 1 120 ? -11.853 -7.082 4.734 1.00 88.12 120 GLY A N 1
ATOM 941 C CA . GLY A 1 120 ? -11.226 -7.561 5.960 1.00 88.12 120 GLY A CA 1
ATOM 942 C C . GLY A 1 120 ? -9.853 -6.930 6.207 1.00 88.12 120 GLY A C 1
ATOM 943 O O . GLY A 1 120 ? -9.749 -5.754 6.545 1.00 88.12 120 GLY A O 1
ATOM 944 N N . ALA A 1 121 ? -8.791 -7.733 6.090 1.00 88.69 121 ALA A N 1
ATOM 945 C CA . ALA A 1 121 ? -7.406 -7.277 6.258 1.00 88.69 121 ALA A CA 1
ATOM 946 C C . ALA A 1 121 ? -6.745 -6.824 4.940 1.00 88.69 121 ALA A C 1
ATOM 948 O O . ALA A 1 121 ? -5.643 -6.273 4.963 1.00 88.69 121 ALA A O 1
ATOM 949 N N . ASP A 1 122 ? -7.411 -7.056 3.808 1.00 92.69 122 ASP A N 1
ATOM 950 C CA . ASP A 1 122 ? -6.870 -6.876 2.465 1.00 92.69 122 ASP A CA 1
ATOM 951 C C . ASP A 1 122 ? -7.689 -5.861 1.656 1.00 92.69 122 ASP A C 1
ATOM 953 O O . ASP A 1 122 ? -8.749 -5.381 2.063 1.00 92.69 122 ASP A O 1
ATOM 957 N N . LEU A 1 123 ? -7.176 -5.539 0.471 1.00 92.44 123 LEU A N 1
ATOM 958 C CA . LEU A 1 123 ? -7.841 -4.735 -0.540 1.00 92.44 123 LEU A CA 1
ATOM 959 C C . LEU A 1 123 ? -8.210 -5.609 -1.738 1.00 92.44 123 LEU A C 1
ATOM 961 O O . LEU A 1 123 ? -7.373 -6.325 -2.286 1.00 92.44 123 LEU A O 1
ATOM 965 N N . ALA A 1 124 ? -9.460 -5.530 -2.176 1.00 93.94 124 ALA A N 1
ATOM 966 C CA . ALA A 1 124 ? -9.913 -6.122 -3.421 1.00 93.94 124 ALA A CA 1
ATOM 967 C C . ALA A 1 124 ? -9.722 -5.131 -4.575 1.00 93.94 124 ALA A C 1
ATOM 969 O O . ALA A 1 124 ? -10.280 -4.035 -4.571 1.00 93.94 124 ALA A O 1
ATOM 970 N N . TYR A 1 125 ? -8.954 -5.533 -5.583 1.00 93.06 125 TYR A N 1
ATOM 971 C CA . TYR A 1 125 ? -8.744 -4.796 -6.824 1.00 93.06 125 TYR A CA 1
ATOM 972 C C . TYR A 1 125 ? -9.041 -5.723 -7.997 1.00 93.06 125 TYR A C 1
ATOM 974 O O . TYR A 1 125 ? -8.473 -6.809 -8.074 1.00 93.06 125 TYR A O 1
ATOM 982 N N . GLN A 1 126 ? -9.951 -5.322 -8.892 1.00 89.31 126 GLN A N 1
ATOM 983 C CA . GLN A 1 126 ? -10.353 -6.141 -10.049 1.00 89.31 126 GLN A CA 1
ATOM 984 C C . GLN A 1 126 ? -10.741 -7.587 -9.661 1.00 89.31 126 GLN A C 1
ATOM 986 O O . GLN A 1 126 ? -10.330 -8.542 -10.308 1.00 89.31 126 GLN A O 1
ATOM 991 N N . GLN A 1 127 ? -11.514 -7.751 -8.578 1.00 88.19 127 GLN A N 1
ATOM 992 C CA . GLN A 1 127 ? -11.938 -9.048 -8.011 1.00 88.19 127 GLN A CA 1
ATOM 993 C C . GLN A 1 127 ? -10.822 -9.919 -7.399 1.00 88.19 127 GLN A C 1
ATOM 995 O O . GLN A 1 127 ? -11.109 -11.000 -6.885 1.00 88.19 127 GLN A O 1
ATOM 1000 N N . VAL A 1 128 ? -9.575 -9.448 -7.369 1.00 93.19 128 VAL A N 1
ATOM 1001 C CA . VAL A 1 128 ? -8.447 -10.143 -6.734 1.00 93.19 128 VAL A CA 1
ATOM 1002 C C . VAL A 1 128 ? -8.088 -9.461 -5.415 1.00 93.19 128 VAL A C 1
ATOM 1004 O O . VAL A 1 128 ? -8.134 -8.237 -5.300 1.00 93.19 128 VAL A O 1
ATOM 1007 N N . ARG A 1 129 ? -7.743 -10.254 -4.394 1.00 93.44 129 ARG A N 1
ATOM 1008 C CA . ARG A 1 129 ? -7.337 -9.747 -3.076 1.00 93.44 129 ARG A CA 1
ATOM 1009 C C . ARG A 1 129 ? -5.835 -9.519 -3.018 1.00 93.44 129 ARG A C 1
ATOM 1011 O O . ARG A 1 129 ? -5.053 -10.394 -3.381 1.00 93.44 129 ARG A O 1
ATOM 1018 N N . TYR A 1 130 ? -5.452 -8.367 -2.494 1.00 92.75 130 TYR A N 1
ATOM 1019 C CA . TYR A 1 130 ? -4.070 -7.963 -2.309 1.00 92.75 130 TYR A CA 1
ATOM 1020 C C . TYR A 1 130 ? -3.892 -7.289 -0.953 1.00 92.75 130 TYR A C 1
ATOM 1022 O O . TYR A 1 130 ? -4.743 -6.521 -0.510 1.00 92.75 130 TYR A O 1
ATOM 1030 N N . SER A 1 131 ? -2.731 -7.482 -0.332 1.00 91.31 131 SER A N 1
ATOM 1031 C CA . SER A 1 131 ? -2.347 -6.639 0.801 1.00 91.31 131 SER A CA 1
ATOM 1032 C C . SER A 1 131 ? -2.092 -5.199 0.339 1.00 91.31 131 SER A C 1
ATOM 1034 O O . SER A 1 131 ? -1.694 -4.970 -0.809 1.00 91.31 131 SER A O 1
ATOM 1036 N N . MET A 1 132 ? -2.247 -4.222 1.241 1.00 90.12 132 MET A N 1
ATOM 1037 C CA . MET A 1 132 ? -2.032 -2.799 0.925 1.00 90.12 132 MET A CA 1
ATOM 1038 C C . MET A 1 132 ? -0.690 -2.539 0.240 1.00 90.12 132 MET A C 1
ATOM 1040 O O . MET A 1 132 ? -0.643 -1.856 -0.775 1.00 90.12 132 MET A O 1
ATOM 1044 N N . SER A 1 133 ? 0.404 -3.085 0.779 1.00 89.69 133 SER A N 1
ATOM 1045 C CA . SER A 1 133 ? 1.744 -2.881 0.223 1.00 89.69 133 SER A CA 1
ATOM 1046 C C . SER A 1 133 ? 1.924 -3.579 -1.120 1.00 89.69 133 SER A C 1
ATOM 1048 O O . SER A 1 133 ? 2.523 -2.995 -2.014 1.00 89.69 133 SER A O 1
ATOM 1050 N N . ALA A 1 134 ? 1.393 -4.796 -1.286 1.00 90.19 134 ALA A N 1
ATOM 1051 C CA . ALA A 1 134 ? 1.508 -5.528 -2.545 1.00 90.19 134 ALA A CA 1
ATOM 1052 C C . ALA A 1 134 ? 0.770 -4.805 -3.677 1.00 90.19 134 ALA A C 1
ATOM 1054 O O . ALA A 1 134 ? 1.327 -4.636 -4.762 1.00 90.19 134 ALA A O 1
ATOM 1055 N N . LEU A 1 135 ? -0.447 -4.325 -3.402 1.00 92.31 135 LEU A N 1
ATOM 1056 C CA . LEU A 1 135 ? -1.229 -3.581 -4.380 1.00 92.31 135 LEU A CA 1
ATOM 1057 C C . LEU A 1 135 ? -0.577 -2.237 -4.708 1.00 92.31 135 LEU A C 1
ATOM 1059 O O . LEU A 1 135 ? -0.416 -1.917 -5.880 1.00 92.31 135 LEU A O 1
ATOM 1063 N N . SER A 1 136 ? -0.120 -1.485 -3.701 1.00 91.69 136 SER A N 1
ATOM 1064 C CA . SER A 1 136 ? 0.598 -0.230 -3.943 1.00 91.69 136 SER A CA 1
ATOM 1065 C C . SER A 1 136 ? 1.864 -0.450 -4.772 1.00 91.69 136 SER A C 1
ATOM 1067 O O . SER A 1 136 ? 2.091 0.280 -5.728 1.00 91.69 136 SER A O 1
ATOM 1069 N N . SER A 1 137 ? 2.672 -1.471 -4.467 1.00 90.69 137 SER A N 1
ATOM 1070 C CA . SER A 1 137 ? 3.859 -1.806 -5.262 1.00 90.69 137 SER A CA 1
ATOM 1071 C C . SER A 1 137 ? 3.519 -2.159 -6.709 1.00 90.69 137 SER A C 1
ATOM 1073 O O . SER A 1 137 ? 4.261 -1.779 -7.611 1.00 90.69 137 SER A O 1
ATOM 1075 N N . LEU A 1 138 ? 2.420 -2.881 -6.941 1.00 90.62 138 LEU A N 1
ATOM 1076 C CA . LEU A 1 138 ? 1.964 -3.233 -8.284 1.00 90.62 138 LEU A CA 1
ATOM 1077 C C . LEU A 1 138 ? 1.566 -1.980 -9.071 1.00 90.62 138 LEU A C 1
ATOM 1079 O O . LEU A 1 138 ? 2.057 -1.779 -10.180 1.00 90.62 138 LEU A O 1
ATOM 1083 N N . LEU A 1 139 ? 0.735 -1.124 -8.477 1.00 90.81 139 LEU A N 1
ATOM 1084 C CA . LEU A 1 139 ? 0.250 0.100 -9.116 1.00 90.81 139 LEU A CA 1
ATOM 1085 C C . LEU A 1 139 ? 1.385 1.095 -9.380 1.00 90.81 139 LEU A C 1
ATOM 1087 O O . LEU A 1 139 ? 1.484 1.646 -10.470 1.00 90.81 139 LEU A O 1
ATOM 1091 N N . LEU A 1 140 ? 2.314 1.255 -8.435 1.00 89.62 140 LEU A N 1
ATOM 1092 C CA . LEU A 1 140 ? 3.498 2.098 -8.626 1.00 89.62 140 LEU A CA 1
ATOM 1093 C C . LEU A 1 140 ? 4.367 1.616 -9.789 1.00 89.62 140 LEU A C 1
ATOM 1095 O O . LEU A 1 140 ? 4.841 2.433 -10.574 1.00 89.62 140 LEU A O 1
ATOM 1099 N N . LYS A 1 141 ? 4.553 0.299 -9.933 1.00 89.38 141 LYS A N 1
ATOM 1100 C CA . LYS A 1 141 ? 5.293 -0.273 -11.066 1.00 89.38 141 LYS A CA 1
ATOM 1101 C C . LYS A 1 141 ? 4.571 -0.047 -12.395 1.00 89.38 141 LYS A C 1
ATOM 1103 O O . LYS A 1 141 ? 5.242 0.213 -13.388 1.00 89.38 141 LYS A O 1
ATOM 1108 N N . GLN A 1 142 ? 3.237 -0.116 -12.418 1.00 87.38 142 GLN A N 1
ATOM 1109 C CA . GLN A 1 142 ? 2.439 0.185 -13.616 1.00 87.38 142 GLN A CA 1
ATOM 1110 C C . GLN A 1 142 ? 2.574 1.647 -14.053 1.00 87.38 142 GLN A C 1
ATOM 1112 O O . GLN A 1 142 ? 2.686 1.915 -15.244 1.00 87.38 142 GLN A O 1
ATOM 1117 N N . GLU A 1 143 ? 2.643 2.571 -13.096 1.00 83.75 143 GLU A N 1
ATOM 1118 C CA . GLU A 1 143 ? 2.893 3.999 -13.338 1.00 83.75 143 GLU A CA 1
ATOM 1119 C C . GLU A 1 143 ? 4.373 4.311 -13.670 1.00 83.75 143 GLU A C 1
ATOM 1121 O O . GLU A 1 143 ? 4.740 5.459 -13.912 1.00 83.75 143 GLU A O 1
ATOM 1126 N N . GLY A 1 144 ? 5.248 3.297 -13.700 1.00 85.06 144 GLY A N 1
ATOM 1127 C CA . GLY A 1 144 ? 6.660 3.437 -14.074 1.00 85.06 144 GLY A CA 1
ATOM 1128 C C . GLY A 1 144 ? 7.606 3.799 -12.924 1.00 85.06 144 GLY A C 1
ATOM 1129 O O . GLY A 1 144 ? 8.768 4.134 -13.167 1.00 85.06 144 GLY A O 1
ATOM 1130 N N . TYR A 1 145 ? 7.157 3.718 -11.669 1.00 84.44 145 TYR A N 1
ATOM 1131 C CA . TYR A 1 145 ?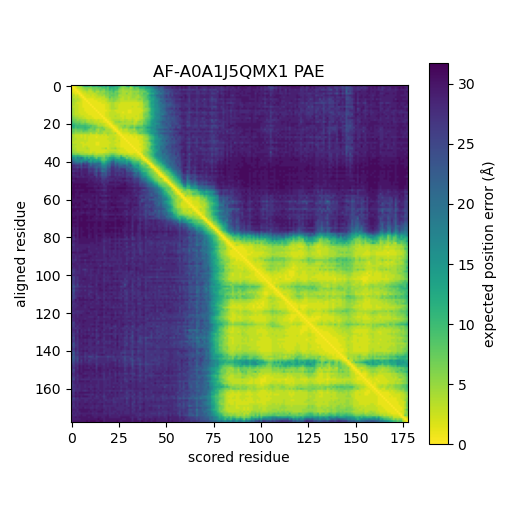 8.008 3.942 -10.499 1.00 84.44 145 TYR A CA 1
ATOM 1132 C C . TYR A 1 145 ? 8.783 2.681 -10.092 1.00 84.44 145 TYR A C 1
ATOM 1134 O O . TYR A 1 145 ? 8.272 1.559 -10.111 1.00 84.44 145 TYR A O 1
ATOM 1142 N N . ILE A 1 146 ? 10.027 2.872 -9.639 1.00 76.75 146 ILE A N 1
ATOM 1143 C CA . ILE A 1 146 ? 10.840 1.806 -9.037 1.00 76.75 146 ILE A CA 1
ATOM 1144 C C . ILE A 1 146 ? 10.474 1.713 -7.555 1.00 76.75 146 ILE A C 1
ATOM 1146 O O . ILE A 1 146 ? 10.858 2.563 -6.755 1.00 76.75 146 ILE A O 1
ATOM 1150 N N . ALA A 1 147 ? 9.717 0.679 -7.199 1.00 70.38 147 ALA A N 1
ATOM 1151 C CA . ALA A 1 147 ? 9.180 0.486 -5.861 1.00 70.38 147 ALA A CA 1
ATOM 1152 C C . ALA A 1 147 ? 9.640 -0.867 -5.282 1.00 70.38 147 ALA A C 1
ATOM 1154 O O . ALA A 1 147 ? 8.966 -1.885 -5.451 1.00 70.38 147 ALA A O 1
ATOM 1155 N N . GLU A 1 148 ? 10.811 -0.885 -4.634 1.00 72.25 148 GLU A N 1
ATOM 1156 C CA . GLU A 1 148 ? 11.360 -2.081 -3.960 1.00 72.25 148 GLU A CA 1
ATOM 1157 C C . GLU A 1 148 ? 10.740 -2.305 -2.575 1.00 72.25 148 GLU A C 1
ATOM 1159 O O . GLU A 1 148 ? 10.482 -3.438 -2.178 1.00 72.25 148 GLU A O 1
ATOM 1164 N N . SER A 1 149 ? 10.453 -1.219 -1.853 1.00 75.06 149 SER A N 1
ATOM 1165 C CA . SER A 1 149 ? 9.807 -1.243 -0.542 1.00 75.06 149 SER A CA 1
ATOM 1166 C C . SER A 1 149 ? 8.811 -0.095 -0.450 1.00 75.06 149 SER A C 1
ATOM 1168 O O . SER A 1 149 ? 9.167 1.068 -0.644 1.00 75.06 149 SER A O 1
ATOM 1170 N N . VAL A 1 150 ? 7.543 -0.425 -0.200 1.00 82.00 150 VAL A N 1
ATOM 1171 C CA . VAL A 1 150 ? 6.434 0.534 -0.226 1.00 82.00 150 VAL A CA 1
ATOM 1172 C C . VAL A 1 150 ? 5.714 0.518 1.105 1.00 82.00 150 VAL A C 1
ATOM 1174 O O . VAL A 1 150 ? 5.271 -0.529 1.586 1.00 82.00 150 VAL A O 1
ATOM 1177 N N . ARG A 1 151 ? 5.531 1.707 1.681 1.00 84.19 151 ARG A N 1
ATOM 1178 C CA . ARG A 1 151 ? 4.620 1.896 2.807 1.00 84.19 151 ARG A CA 1
ATOM 1179 C C . ARG A 1 151 ? 3.192 1.907 2.281 1.00 84.19 151 ARG A C 1
ATOM 1181 O O . ARG A 1 151 ? 2.640 2.963 2.014 1.00 84.19 151 ARG A O 1
ATOM 1188 N N . GLY A 1 152 ? 2.611 0.717 2.127 1.00 84.50 152 GLY A N 1
ATOM 1189 C CA . GLY A 1 152 ? 1.244 0.535 1.622 1.00 84.50 152 GLY A CA 1
ATOM 1190 C C . GLY A 1 152 ? 0.228 1.553 2.170 1.00 84.50 152 GLY A C 1
ATOM 1191 O O . GLY A 1 152 ? -0.408 2.219 1.362 1.00 84.50 152 GLY A O 1
ATOM 1192 N N . PRO A 1 153 ? 0.122 1.763 3.500 1.00 86.88 153 PRO A N 1
ATOM 1193 C CA . PRO A 1 153 ? -0.866 2.673 4.099 1.00 86.88 153 PRO A CA 1
ATOM 1194 C C . PRO A 1 153 ? -0.770 4.146 3.667 1.00 86.88 153 PRO A C 1
ATOM 1196 O O . PRO A 1 153 ? -1.747 4.881 3.804 1.00 86.88 153 PRO A O 1
ATOM 1199 N N . ASP A 1 154 ? 0.382 4.591 3.160 1.00 88.50 154 ASP A N 1
ATOM 1200 C CA . ASP A 1 154 ? 0.619 5.985 2.760 1.00 88.50 154 ASP A CA 1
ATOM 1201 C C . ASP A 1 154 ? -0.007 6.293 1.392 1.00 88.50 154 ASP A C 1
ATOM 1203 O O . ASP A 1 154 ? -0.261 7.453 1.075 1.00 88.50 154 ASP A O 1
ATOM 1207 N N . HIS A 1 155 ? -0.280 5.250 0.605 1.00 90.38 155 HIS A N 1
ATOM 1208 C CA . HIS A 1 155 ? -0.755 5.332 -0.775 1.00 90.38 155 HIS A CA 1
ATOM 1209 C C . HIS A 1 155 ? -2.258 5.085 -0.927 1.00 90.38 155 HIS A C 1
ATOM 1211 O O . HIS A 1 155 ? -2.739 4.944 -2.047 1.00 90.38 155 HIS A O 1
ATOM 1217 N N . TRP A 1 156 ? -3.006 5.001 0.171 1.00 93.19 156 TRP A N 1
ATOM 1218 C CA . TRP A 1 156 ? -4.447 4.762 0.132 1.00 93.19 156 TRP A CA 1
ATOM 1219 C C . TRP A 1 156 ? -5.192 5.878 0.842 1.00 93.19 156 TRP A C 1
ATOM 1221 O O . TRP A 1 156 ? -4.866 6.221 1.983 1.00 93.19 156 TRP A O 1
ATOM 1231 N N . THR A 1 157 ? -6.218 6.417 0.186 1.00 93.88 157 THR A N 1
ATOM 1232 C CA . THR A 1 157 ? -7.090 7.447 0.754 1.00 93.88 157 THR A CA 1
ATOM 1233 C C . THR A 1 157 ? -8.541 7.046 0.690 1.00 93.88 157 THR A C 1
ATOM 1235 O O . THR A 1 157 ? -8.996 6.396 -0.246 1.00 93.88 157 THR A O 1
ATOM 1238 N N . THR A 1 158 ? -9.291 7.486 1.686 1.00 93.69 158 THR A N 1
ATOM 1239 C CA . THR A 1 158 ? -10.753 7.444 1.653 1.00 93.69 158 THR A CA 1
ATOM 1240 C C . THR A 1 158 ? -11.304 8.461 0.649 1.00 93.69 158 THR A C 1
ATOM 1242 O O . THR A 1 158 ? -10.581 9.350 0.190 1.00 93.69 158 THR A O 1
ATOM 1245 N N . ALA A 1 159 ? -12.597 8.359 0.330 1.00 87.88 159 ALA A N 1
ATOM 1246 C CA . ALA A 1 159 ? -13.307 9.364 -0.465 1.00 87.88 159 ALA A CA 1
ATOM 1247 C C . ALA A 1 159 ? -13.240 10.775 0.159 1.00 87.88 159 ALA A C 1
ATOM 1249 O O . ALA A 1 159 ? -13.220 11.763 -0.566 1.00 87.88 159 ALA A O 1
ATOM 1250 N N . ASP A 1 160 ? -13.110 10.856 1.487 1.00 86.06 160 ASP A N 1
ATOM 1251 C CA . ASP A 1 160 ? -12.969 12.107 2.242 1.00 86.06 160 ASP A CA 1
ATOM 1252 C C . ASP A 1 160 ? -11.541 12.690 2.189 1.00 86.06 160 ASP A C 1
ATOM 1254 O O . ASP A 1 160 ? -11.231 13.657 2.883 1.00 86.06 160 ASP A O 1
ATOM 1258 N N . GLY A 1 161 ? -10.630 12.070 1.431 1.00 86.38 161 GLY A N 1
ATOM 1259 C CA . GLY A 1 161 ? -9.240 12.508 1.281 1.00 86.38 161 GLY A CA 1
ATOM 1260 C C . GLY A 1 161 ? -8.316 12.153 2.451 1.00 86.38 161 GLY A C 1
ATOM 1261 O O . GLY A 1 161 ? -7.123 12.439 2.384 1.00 86.38 161 GLY A O 1
ATOM 1262 N N . LYS A 1 16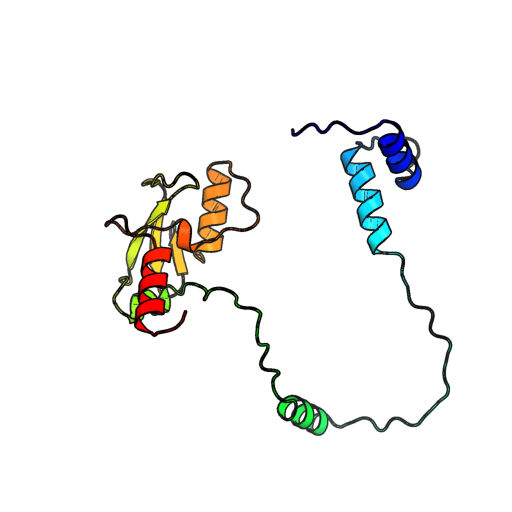2 ? -8.816 11.492 3.504 1.00 90.69 162 LYS A N 1
ATOM 1263 C CA . LYS A 1 162 ? -7.987 11.041 4.637 1.00 90.69 162 LYS A CA 1
ATOM 1264 C C . LYS A 1 162 ? -7.160 9.823 4.252 1.00 90.69 162 LYS A C 1
ATOM 1266 O O . LYS A 1 162 ? -7.721 8.855 3.721 1.00 90.69 162 LYS A O 1
ATOM 1271 N N . ARG A 1 163 ? -5.858 9.843 4.556 1.00 91.56 163 ARG A N 1
ATOM 1272 C CA . ARG A 1 163 ? -4.946 8.720 4.274 1.00 91.56 163 ARG A CA 1
ATOM 1273 C C . ARG A 1 163 ? -5.122 7.601 5.292 1.00 91.56 163 ARG A C 1
ATOM 1275 O O . ARG A 1 163 ? -5.296 7.863 6.479 1.00 91.56 163 ARG A O 1
ATOM 1282 N N . VAL A 1 164 ? -4.985 6.348 4.863 1.00 90.81 164 VAL A N 1
ATOM 1283 C CA . VAL A 1 164 ? -5.071 5.186 5.770 1.00 90.81 164 VAL A CA 1
ATOM 1284 C C . VAL A 1 164 ? -4.021 5.270 6.881 1.00 90.81 164 VAL A C 1
ATOM 1286 O O . VAL A 1 164 ? -4.326 4.968 8.034 1.00 90.81 164 VAL A O 1
ATOM 1289 N N . ARG A 1 165 ? -2.814 5.761 6.577 1.00 90.62 165 ARG A N 1
ATOM 1290 C CA . ARG A 1 165 ? -1.796 6.051 7.596 1.00 90.62 165 ARG A CA 1
ATOM 1291 C C . ARG A 1 165 ? -2.274 7.031 8.672 1.00 90.62 165 ARG A C 1
ATOM 1293 O O . ARG A 1 165 ? -2.070 6.765 9.849 1.00 90.62 165 ARG A O 1
ATOM 1300 N N . GLU A 1 166 ? -2.912 8.134 8.293 1.00 90.44 166 GLU A N 1
ATOM 1301 C CA . GLU A 1 166 ? -3.404 9.140 9.249 1.00 90.44 166 GLU A CA 1
ATOM 1302 C C . GLU A 1 166 ? -4.509 8.563 10.136 1.00 90.44 166 GLU A C 1
ATOM 1304 O O . GLU A 1 166 ? -4.540 8.800 11.343 1.00 90.44 166 GLU A O 1
ATOM 1309 N N . LEU A 1 167 ? -5.400 7.761 9.544 1.00 90.75 167 LEU A N 1
ATOM 1310 C CA . LEU A 1 167 ? -6.442 7.050 10.280 1.00 90.75 167 LEU A CA 1
ATOM 1311 C C . LEU A 1 167 ? -5.831 6.113 11.327 1.00 90.75 167 LEU A C 1
ATOM 1313 O O . LEU A 1 167 ? -6.272 6.101 12.475 1.00 90.75 167 LEU A O 1
ATOM 1317 N N . TRP A 1 168 ? -4.782 5.382 10.953 1.00 90.69 168 TRP A N 1
ATOM 1318 C CA . TRP A 1 168 ? -4.065 4.495 11.861 1.00 90.69 168 TRP A CA 1
ATOM 1319 C C . TRP A 1 168 ? -3.331 5.245 12.977 1.00 90.69 168 TRP A C 1
ATOM 1321 O O . TRP A 1 168 ? -3.472 4.901 14.148 1.00 90.69 168 TRP A O 1
ATOM 1331 N N . GLU A 1 169 ? -2.605 6.313 12.647 1.00 89.69 169 GLU A N 1
ATOM 1332 C CA . GLU A 1 169 ? -1.919 7.149 13.638 1.00 89.69 169 GLU A CA 1
ATOM 1333 C C . GLU A 1 169 ? -2.895 7.747 14.664 1.00 89.69 169 GLU A C 1
ATOM 1335 O O . GLU A 1 169 ? -2.569 7.837 15.848 1.00 89.69 169 GLU A O 1
ATOM 1340 N N . ASN A 1 170 ? -4.110 8.115 14.248 1.00 88.75 170 ASN A N 1
ATOM 1341 C CA . ASN A 1 170 ? -5.143 8.588 15.170 1.00 88.75 170 ASN A CA 1
ATOM 1342 C C . ASN A 1 170 ? -5.619 7.493 16.129 1.00 88.75 170 ASN A C 1
ATOM 1344 O O . ASN A 1 170 ? -5.803 7.765 17.315 1.00 88.75 170 ASN A O 1
ATOM 1348 N N . VAL A 1 171 ? -5.774 6.261 15.644 1.00 88.75 171 VAL A N 1
ATOM 1349 C CA . VAL A 1 171 ? -6.130 5.112 16.488 1.00 88.75 171 VAL A CA 1
ATOM 1350 C C . VAL A 1 171 ? -5.037 4.827 17.519 1.00 88.75 171 VAL A C 1
ATOM 1352 O O . VAL A 1 171 ? -5.347 4.656 18.697 1.00 88.75 171 VAL A O 1
ATOM 1355 N N . LEU A 1 172 ? -3.764 4.835 17.113 1.00 87.81 172 LEU A N 1
ATOM 1356 C CA . LEU A 1 172 ? -2.635 4.625 18.028 1.00 87.81 172 LEU A CA 1
ATOM 1357 C C . LEU A 1 172 ? -2.581 5.701 19.121 1.00 87.81 172 LEU A C 1
ATOM 1359 O O . LEU A 1 172 ? -2.473 5.383 20.305 1.00 87.81 172 LEU A O 1
ATOM 1363 N N . LYS A 1 173 ? -2.771 6.974 18.740 1.00 86.25 173 LYS A N 1
ATOM 1364 C CA . LYS A 1 173 ? -2.845 8.095 19.692 1.00 86.25 173 LYS A CA 1
ATOM 1365 C C . LYS A 1 173 ? -3.975 7.922 20.703 1.00 86.25 173 LYS A C 1
ATOM 1367 O O . LYS A 1 173 ? -3.763 8.174 21.884 1.00 86.25 173 LYS A O 1
ATOM 1372 N N . GLN A 1 174 ? -5.155 7.481 20.262 1.00 83.56 174 GLN A N 1
ATOM 1373 C CA . GLN A 1 174 ? -6.286 7.218 21.160 1.00 83.56 174 GLN A CA 1
ATOM 1374 C C . GLN A 1 174 ? -6.012 6.069 22.139 1.00 83.56 174 GLN A C 1
ATOM 1376 O O . GLN A 1 174 ? -6.567 6.061 23.234 1.00 83.56 174 GLN A O 1
ATOM 1381 N N . ARG A 1 175 ? -5.142 5.121 21.772 1.00 79.81 175 ARG A N 1
ATOM 1382 C CA . ARG A 1 175 ? -4.721 4.003 22.633 1.00 79.81 175 ARG A CA 1
ATOM 1383 C C . ARG A 1 175 ? -3.561 4.334 23.567 1.00 79.81 175 ARG A C 1
ATOM 1385 O O . ARG A 1 175 ? -3.236 3.519 24.422 1.00 79.81 175 ARG A O 1
ATOM 1392 N N . GLY A 1 176 ? -2.950 5.510 23.426 1.00 75.38 176 GLY A N 1
ATOM 1393 C CA . GLY A 1 176 ? -1.774 5.894 24.206 1.00 75.38 176 GLY A CA 1
ATOM 1394 C C . GLY A 1 176 ? -0.487 5.175 23.787 1.00 75.38 176 GLY A C 1
ATOM 1395 O O . GLY A 1 176 ? 0.502 5.249 24.510 1.00 75.38 176 GLY A O 1
ATOM 1396 N N . GLU A 1 177 ? -0.477 4.508 22.630 1.00 64.62 177 GLU A N 1
ATOM 1397 C CA . GLU A 1 177 ? 0.720 3.892 22.054 1.00 64.62 177 GLU A CA 1
ATOM 1398 C C . GLU A 1 177 ? 1.462 4.959 21.234 1.00 64.62 177 GLU A C 1
ATOM 1400 O O . GLU A 1 177 ? 0.924 5.489 20.256 1.00 64.62 177 GLU A O 1
ATOM 1405 N N . LYS A 1 178 ? 2.667 5.337 21.680 1.00 51.41 178 LYS A N 1
ATOM 1406 C CA . LYS A 1 178 ? 3.476 6.426 21.116 1.00 51.41 178 LYS A CA 1
ATOM 1407 C C . LYS A 1 178 ? 4.823 5.920 20.620 1.00 51.41 178 LYS A C 1
ATOM 1409 O O . LYS A 1 178 ? 5.445 5.123 21.354 1.00 51.41 178 LYS A O 1
#

Mean predicted aligned error: 18.45 Å

Organism: NCBI:txid410659

Nearest PDB structures (foldseek):
  8opc-assembly1_Aa  TM=1.427E-01  e=9.155E+00  Potato virus Y strain NTN

Foldseek 3Di:
DDDDDDDVVVLVVLCVQLVDDVPDPDDSVRSNVSNVVVVVVPDDDDDDDDDDDDDDDDDPVVVVVVVVPPPPPPPPPPDDDDQQFLLVCCVVVVDPQQFKKFFADPVRDTDNVWIWGDHRRFTHGPNDTDHLFRSNCVVCVVVVHDPPDDSSQQGIAGPVSDTSVNSRVVVCVVVVND

pLDDT: mean 78.77, std 16.07, range [43.28, 94.94]

Radius of gyration: 26.12 Å; Cα contacts (8 Å, |Δi|>4): 169; chains: 1; bounding box: 59×53×54 Å

Solvent-accessible surface area (backbone atoms only — not comparable to full-atom values): 11036 Å² total; per-residue (Å²): 135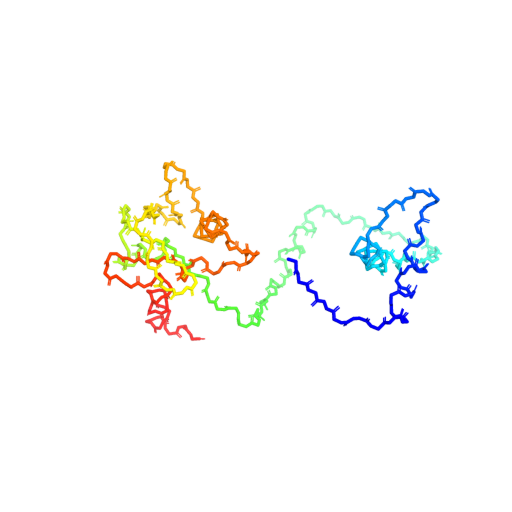,91,85,75,97,71,60,69,70,60,54,52,53,38,52,67,65,36,60,75,57,92,91,55,88,73,51,72,71,56,29,46,48,50,38,59,58,52,69,74,65,76,79,80,86,86,78,81,92,78,80,96,69,93,74,82,80,80,51,76,66,56,56,53,52,50,64,70,65,48,75,76,70,80,71,79,61,75,83,67,77,82,80,81,53,49,41,55,36,35,73,72,64,78,38,54,78,68,37,62,29,34,32,31,52,97,87,68,50,75,37,84,90,46,57,31,28,35,50,62,68,30,30,33,43,96,91,41,81,32,46,53,34,61,46,46,34,51,52,39,44,74,75,69,45,92,59,93,78,58,70,21,46,75,29,31,21,40,88,87,68,50,35,48,43,59,56,40,54,51,53,35,56,76,69,70,58,128

Secondary structure (DSSP, 8-state):
-------HHHHHHHHHHH-PPTT----HHHHHHHHHHHTTT------PPPP----PPPPHHHHHHHHHHS-------TTPPPPP-HHHHHHTTSS-TT-EEEEE-TTS-EEEEEEEEEETTEEEETTEEE-HHHHHHHHHHHTT---SS--GGGGEE-TTS-BHHHHHHHHHHHHT--

Sequence (178 aa):
MRTFPVEDDLVALVWEQAKPAPFEQLTFSEALRRVLTKKATEEPVQVPPLPKAKTRVPTADELLAELNALPSGRNESRGRAPKADLRELVRLGVLKEGQELIFVDYKGHPQPKHKATVVGADLAYQQVRYSMSALSSLLLKQEGYIAESVRGPDHWTTADGKRVRELWENVLKQRGEK